Protein AF-A0A0C9RYX9-F1 (afdb_monomer)

InterPro domains:
  IPR008480 Protein of unknown function DUF761, plant [PF05553] (188-214)
  IPR025520 Domain of unknown function DUF4408 [PF14364] (80-98)

Organism: NCBI:txid56998

Structure (mmCIF, N/CA/C/O backbone):
data_AF-A0A0C9RYX9-F1
#
_entry.id   AF-A0A0C9RYX9-F1
#
loop_
_atom_site.group_PDB
_atom_site.id
_atom_site.type_symbol
_atom_site.label_atom_id
_atom_site.label_alt_id
_atom_site.label_comp_id
_atom_site.label_asym_id
_atom_site.label_entity_id
_atom_site.label_seq_id
_atom_site.pdbx_PDB_ins_code
_atom_site.Cartn_x
_atom_site.Cartn_y
_atom_site.Cartn_z
_atom_site.occupancy
_atom_site.B_iso_or_equiv
_atom_site.auth_seq_id
_atom_site.auth_comp_id
_atom_site.auth_asym_id
_atom_site.auth_atom_id
_atom_site.pdbx_PDB_model_num
ATOM 1 N N . MET A 1 1 ? -15.801 34.525 54.281 1.00 62.09 1 MET A N 1
ATOM 2 C CA . MET A 1 1 ? -14.861 34.929 53.213 1.00 62.09 1 MET A CA 1
ATOM 3 C C . MET A 1 1 ? -13.695 33.954 53.071 1.00 62.09 1 MET A C 1
ATOM 5 O O . MET A 1 1 ? -13.569 33.407 51.993 1.00 62.09 1 MET A O 1
ATOM 9 N N . ALA A 1 2 ? -12.963 33.603 54.138 1.00 70.44 2 ALA A N 1
ATOM 10 C CA . ALA A 1 2 ? -11.789 32.710 54.065 1.00 70.44 2 ALA A CA 1
ATOM 11 C C . ALA A 1 2 ? -12.003 31.325 53.403 1.00 70.44 2 ALA A C 1
ATOM 13 O O . ALA A 1 2 ? -11.091 30.783 52.794 1.00 70.44 2 ALA A O 1
ATOM 14 N N . LYS A 1 3 ? -13.213 30.753 53.477 1.00 70.75 3 LYS A N 1
ATOM 15 C CA . LYS A 1 3 ? -13.509 29.425 52.907 1.00 70.75 3 LYS A CA 1
ATOM 16 C C . LYS A 1 3 ? -13.586 29.411 51.373 1.00 70.75 3 LYS A C 1
ATOM 18 O O . LYS A 1 3 ? -13.425 28.359 50.770 1.00 70.75 3 LYS A O 1
ATOM 23 N N . GLN A 1 4 ? -13.847 30.561 50.745 1.00 69.44 4 GLN A N 1
ATOM 24 C CA . GLN A 1 4 ? -13.956 30.658 49.286 1.00 69.44 4 GLN A CA 1
ATOM 25 C C . GLN A 1 4 ? -12.572 30.720 48.623 1.00 69.44 4 GLN A C 1
ATOM 27 O O . GLN A 1 4 ? -12.387 30.187 47.531 1.00 69.44 4 GLN A O 1
ATOM 32 N N . ASP A 1 5 ? -11.590 31.310 49.308 1.00 75.44 5 ASP A N 1
ATOM 33 C CA . ASP A 1 5 ? -10.220 31.448 48.804 1.00 75.44 5 ASP A CA 1
ATOM 34 C C . ASP A 1 5 ? -9.486 30.098 48.763 1.00 75.44 5 ASP A C 1
ATOM 36 O O . ASP A 1 5 ? -8.724 29.826 47.835 1.00 75.44 5 ASP A O 1
ATOM 40 N N . GLU A 1 6 ? -9.787 29.205 49.709 1.00 77.62 6 GLU A N 1
ATOM 41 C CA . GLU A 1 6 ? -9.206 27.859 49.773 1.00 77.62 6 GLU A CA 1
ATOM 42 C C . GLU A 1 6 ? -9.709 26.953 48.632 1.00 77.62 6 GLU A C 1
ATOM 44 O O . GLU A 1 6 ? -8.932 26.235 47.999 1.00 77.62 6 GLU A O 1
ATOM 49 N N . ILE A 1 7 ? -11.001 27.052 48.293 1.00 77.19 7 ILE A N 1
ATOM 50 C CA . ILE A 1 7 ? -11.615 26.294 47.189 1.00 77.19 7 ILE A CA 1
ATOM 51 C C . ILE A 1 7 ? -11.061 26.768 45.837 1.00 77.19 7 ILE A C 1
ATOM 53 O O . ILE A 1 7 ? -10.731 25.953 44.970 1.00 77.19 7 ILE A O 1
ATOM 57 N N . ASN A 1 8 ? -10.893 28.082 45.671 1.00 79.25 8 ASN A N 1
ATOM 58 C CA . ASN A 1 8 ? -10.325 28.653 44.453 1.00 79.25 8 ASN A CA 1
ATOM 59 C C . ASN A 1 8 ? -8.851 28.244 44.279 1.00 79.25 8 ASN A C 1
ATOM 61 O O . ASN A 1 8 ? -8.444 27.887 43.173 1.00 79.25 8 ASN A O 1
ATOM 65 N N . GLY A 1 9 ? -8.059 28.207 45.355 1.00 83.31 9 GLY A N 1
ATOM 66 C CA . GLY A 1 9 ? -6.669 27.738 45.312 1.00 83.31 9 GLY A CA 1
ATOM 67 C C . GLY A 1 9 ? -6.530 26.287 44.836 1.00 83.31 9 GLY A C 1
ATOM 68 O O . GLY A 1 9 ? -5.726 26.002 43.946 1.00 83.31 9 GLY A O 1
ATOM 69 N N . ALA A 1 10 ? -7.364 25.384 45.361 1.00 85.75 10 ALA A N 1
ATOM 70 C CA . ALA A 1 10 ? -7.343 23.968 44.989 1.00 85.75 10 ALA A CA 1
ATOM 71 C C . ALA A 1 10 ? -7.734 23.728 43.517 1.00 85.75 10 ALA A C 1
ATOM 73 O O . ALA A 1 10 ? -7.137 22.885 42.845 1.00 85.75 10 ALA A O 1
ATOM 74 N N . SER A 1 11 ? -8.699 24.495 42.991 1.00 85.00 11 SER A N 1
ATOM 75 C CA . SER A 1 11 ? -9.123 24.382 41.587 1.00 85.00 11 SER A CA 1
ATOM 76 C C . SER A 1 11 ? -8.011 24.763 40.600 1.00 85.00 11 SER A C 1
ATOM 78 O O . SER A 1 11 ? -7.738 24.018 39.659 1.00 85.00 11 SER A O 1
ATOM 80 N N . ASN A 1 12 ? -7.287 25.853 40.874 1.00 88.56 12 ASN A N 1
ATOM 81 C CA . ASN A 1 12 ? -6.189 26.324 40.029 1.00 88.56 12 ASN A CA 1
ATOM 82 C C . ASN A 1 12 ? -4.998 25.352 40.024 1.00 88.56 12 ASN A C 1
ATOM 84 O O . ASN A 1 12 ? -4.355 25.161 38.992 1.00 88.56 12 ASN A O 1
ATOM 88 N N . PHE A 1 13 ? -4.717 24.707 41.162 1.00 90.75 13 PHE A N 1
ATOM 89 C CA . PHE A 1 13 ? -3.668 23.690 41.255 1.00 90.75 13 PHE A CA 1
ATOM 90 C C . PHE A 1 13 ? -3.993 22.461 40.393 1.00 90.75 13 PHE A C 1
ATOM 92 O O . PHE A 1 13 ? -3.154 22.008 39.612 1.00 90.75 13 PHE A O 1
ATOM 99 N N . LEU A 1 14 ? -5.238 21.977 40.456 1.00 90.56 14 LEU A N 1
ATOM 100 C CA . LEU A 1 14 ? -5.689 20.839 39.654 1.00 90.56 14 LEU A CA 1
ATOM 101 C C . LEU A 1 14 ? -5.681 21.151 38.147 1.00 90.56 14 LEU A C 1
ATOM 103 O O . LEU A 1 14 ? -5.367 20.285 37.327 1.00 90.56 14 LEU A O 1
ATOM 107 N N . GLU A 1 15 ? -6.017 22.383 37.760 1.00 91.81 15 GLU A N 1
ATOM 108 C CA . GLU A 1 15 ? -5.931 22.819 36.364 1.00 91.81 15 GLU A CA 1
ATOM 109 C C . GLU A 1 15 ? -4.484 22.911 35.869 1.00 91.81 15 GLU A C 1
ATOM 111 O O . GLU A 1 15 ? -4.192 22.455 34.758 1.00 91.81 15 GLU A O 1
ATOM 116 N N . ALA A 1 16 ? -3.565 23.424 36.691 1.00 92.19 16 ALA A N 1
ATOM 117 C CA . ALA A 1 16 ? -2.144 23.477 36.357 1.00 92.19 16 ALA A CA 1
ATOM 118 C C . ALA A 1 16 ? -1.556 22.068 36.150 1.00 92.19 16 ALA A C 1
ATOM 120 O O . ALA A 1 16 ? -0.883 21.820 35.143 1.00 92.19 16 ALA A O 1
ATOM 121 N N . GLU A 1 17 ? -1.889 21.120 37.031 1.00 93.81 17 GLU A N 1
ATOM 122 C CA . GLU A 1 17 ? -1.445 19.725 36.928 1.00 93.81 17 GLU A CA 1
ATOM 123 C C . GLU A 1 17 ? -1.996 19.039 35.661 1.00 93.81 17 GLU A C 1
ATOM 125 O O . GLU A 1 17 ? -1.260 18.380 34.915 1.00 93.81 17 GLU A O 1
ATOM 130 N N . LYS A 1 18 ? -3.278 19.264 35.330 1.00 93.38 18 LYS A N 1
ATOM 131 C CA . LYS A 1 18 ? -3.891 18.754 34.088 1.00 93.38 18 LYS A CA 1
ATOM 132 C C . LYS A 1 18 ? -3.213 19.308 32.837 1.00 93.38 18 LYS A C 1
ATOM 134 O O . LYS A 1 18 ? -2.986 18.558 31.882 1.00 93.38 18 LYS A O 1
ATOM 139 N N . GLN A 1 19 ? -2.873 20.599 32.818 1.00 92.75 19 GLN A N 1
ATOM 140 C CA . GLN A 1 19 ? -2.180 21.204 31.679 1.00 92.75 19 GLN A CA 1
ATOM 141 C C . GLN A 1 19 ? -0.775 20.624 31.484 1.00 92.75 19 GLN A C 1
ATOM 143 O O . GLN A 1 19 ? -0.348 20.415 30.341 1.00 92.75 19 GLN A O 1
ATOM 148 N N . GLU A 1 20 ? -0.061 20.321 32.568 1.00 94.56 20 GLU A N 1
ATOM 149 C CA . GLU A 1 20 ? 1.248 19.675 32.493 1.00 94.56 20 GLU A CA 1
ATOM 150 C C . GLU A 1 20 ? 1.142 18.242 31.946 1.00 94.56 20 GLU A C 1
ATOM 152 O O . GLU A 1 20 ? 1.831 17.885 30.978 1.00 94.56 20 GLU A O 1
ATOM 157 N N . ALA A 1 21 ? 0.210 17.446 32.479 1.00 92.81 21 ALA A N 1
ATOM 158 C CA . ALA A 1 21 ? -0.044 16.085 32.012 1.00 92.81 21 ALA A CA 1
ATOM 159 C C . ALA A 1 21 ? -0.442 16.056 30.525 1.00 92.81 21 ALA A C 1
ATOM 161 O O . ALA A 1 21 ? 0.077 15.248 29.742 1.00 92.81 21 ALA A O 1
ATOM 162 N N . MET A 1 22 ? -1.298 16.989 30.096 1.00 94.06 22 MET A N 1
ATOM 163 C CA . MET A 1 22 ? -1.742 17.088 28.706 1.00 94.06 22 MET A CA 1
ATOM 164 C C . MET A 1 22 ? -0.598 17.471 27.756 1.00 94.06 22 MET A C 1
ATOM 166 O O . MET A 1 22 ? -0.467 16.887 26.672 1.00 94.06 22 MET A O 1
ATOM 170 N N . LYS A 1 23 ? 0.293 18.388 28.161 1.00 92.69 23 LYS A N 1
ATOM 171 C CA . LYS A 1 23 ? 1.497 18.730 27.381 1.00 92.69 23 LYS A CA 1
ATOM 172 C C . LYS A 1 23 ? 2.445 17.532 27.249 1.00 92.69 23 LYS A C 1
ATOM 174 O O . LYS A 1 23 ? 2.966 17.290 26.154 1.00 92.69 23 LYS A O 1
ATOM 179 N N . LYS A 1 24 ? 2.636 16.745 28.316 1.00 89.44 24 LYS A N 1
ATOM 180 C CA . LYS A 1 24 ? 3.473 15.530 28.305 1.00 89.44 24 LYS A CA 1
ATOM 181 C C . LYS A 1 24 ? 2.904 14.451 27.376 1.00 89.44 24 LYS A C 1
ATOM 183 O O . LYS A 1 24 ? 3.644 13.880 26.568 1.00 89.44 24 LYS A O 1
ATOM 188 N N . TYR A 1 25 ? 1.587 14.236 27.408 1.00 89.44 25 TYR A N 1
ATOM 189 C CA . TYR A 1 25 ? 0.897 13.293 26.524 1.00 89.44 25 TYR A CA 1
ATOM 190 C C . TYR A 1 25 ? 1.045 13.664 25.038 1.00 89.44 25 TYR A C 1
ATOM 192 O O . TYR A 1 25 ? 1.398 12.819 24.208 1.00 89.44 25 TYR A O 1
ATOM 200 N N . MET A 1 26 ? 0.859 14.942 24.691 1.00 85.38 26 MET A N 1
ATOM 201 C CA . MET A 1 26 ? 0.965 15.404 23.301 1.00 85.38 26 MET A CA 1
ATOM 202 C C . MET A 1 26 ? 2.382 15.252 22.727 1.00 85.38 26 MET A C 1
ATOM 204 O O . MET A 1 26 ? 2.528 14.879 21.559 1.00 85.38 26 MET A O 1
ATOM 208 N N . ARG A 1 27 ? 3.433 15.470 23.534 1.00 83.88 27 ARG A N 1
ATOM 209 C CA . ARG A 1 27 ? 4.824 15.212 23.112 1.00 83.88 27 ARG A CA 1
ATOM 210 C C . ARG A 1 27 ? 5.063 13.730 22.829 1.00 83.88 27 ARG A C 1
ATOM 212 O O . ARG A 1 27 ? 5.637 13.401 21.793 1.00 83.88 27 ARG A O 1
ATOM 219 N N . SER A 1 28 ? 4.558 12.841 23.686 1.00 85.75 28 SER A N 1
ATOM 220 C CA . SER A 1 28 ? 4.692 11.390 23.493 1.00 85.75 28 SER A CA 1
ATOM 221 C C . SER A 1 28 ? 3.983 10.908 22.220 1.00 85.75 28 SER A C 1
ATOM 223 O O . SER A 1 28 ? 4.540 10.123 21.452 1.00 85.75 28 SER A O 1
ATOM 225 N N . ARG A 1 29 ? 2.787 11.434 21.922 1.00 84.00 29 ARG A N 1
ATOM 226 C CA . ARG A 1 29 ? 2.042 11.076 20.703 1.00 84.00 29 ARG A CA 1
ATOM 227 C C . ARG A 1 29 ? 2.767 11.496 19.422 1.00 84.00 29 ARG A C 1
ATOM 229 O O . ARG A 1 29 ? 2.739 10.753 18.443 1.00 84.00 29 ARG A O 1
ATOM 236 N N . ARG A 1 30 ? 3.422 12.662 19.418 1.00 84.25 30 ARG A N 1
ATOM 237 C CA . ARG A 1 30 ? 4.239 13.111 18.278 1.00 84.25 30 ARG A CA 1
ATOM 238 C C . ARG A 1 30 ? 5.507 12.267 18.145 1.00 84.25 30 ARG A C 1
ATOM 240 O O . ARG A 1 30 ? 5.775 11.779 17.054 1.00 84.25 30 ARG A O 1
ATOM 247 N N . ALA A 1 31 ? 6.214 12.005 19.246 1.00 88.44 31 ALA A N 1
ATOM 248 C CA . ALA A 1 31 ? 7.434 11.194 19.248 1.00 88.44 31 ALA A CA 1
ATOM 249 C C . ALA A 1 31 ? 7.213 9.784 18.673 1.00 88.44 31 ALA A C 1
ATOM 251 O O . ALA A 1 31 ? 7.994 9.339 17.839 1.00 88.44 31 ALA A O 1
ATOM 252 N N . LYS A 1 32 ? 6.107 9.115 19.026 1.00 90.12 32 LYS A N 1
ATOM 253 C CA . LYS A 1 32 ? 5.767 7.790 18.475 1.00 90.12 32 LYS A CA 1
ATOM 254 C C . LYS A 1 32 ? 5.624 7.796 16.950 1.00 90.12 32 LYS A C 1
ATOM 256 O O . LYS A 1 32 ? 6.079 6.861 16.301 1.00 90.12 32 LYS A O 1
ATOM 261 N N . LYS A 1 33 ? 5.038 8.851 16.371 1.00 87.81 33 LYS A N 1
ATOM 262 C CA . LYS A 1 33 ? 4.928 8.991 14.909 1.00 87.81 33 LYS A CA 1
ATOM 263 C C . LYS A 1 33 ? 6.298 9.160 14.251 1.00 87.81 33 LYS A C 1
ATOM 265 O O . LYS A 1 33 ? 6.544 8.533 13.230 1.00 87.81 33 LYS A O 1
ATOM 270 N N . TYR A 1 34 ? 7.190 9.953 14.848 1.00 90.06 34 TYR A N 1
ATOM 271 C CA . TYR A 1 34 ? 8.556 10.120 14.338 1.00 90.06 34 TYR A CA 1
ATOM 272 C C . TYR A 1 34 ? 9.380 8.837 14.449 1.00 90.06 34 TYR A C 1
ATOM 274 O O . TYR A 1 34 ? 10.090 8.505 13.510 1.00 90.06 34 TYR A O 1
ATOM 282 N N . ILE A 1 35 ? 9.250 8.089 15.549 1.00 92.50 35 ILE A N 1
ATOM 283 C CA . ILE A 1 35 ? 9.922 6.793 15.717 1.00 92.50 35 ILE A CA 1
ATOM 284 C C . ILE A 1 35 ? 9.426 5.796 14.667 1.00 92.50 35 ILE A C 1
ATOM 286 O O . ILE A 1 35 ? 10.240 5.142 14.024 1.00 92.50 35 ILE A O 1
ATOM 290 N N . ALA A 1 36 ? 8.110 5.712 14.449 1.00 91.00 36 ALA A N 1
ATOM 291 C CA . ALA A 1 36 ? 7.543 4.848 13.417 1.00 91.00 36 ALA A CA 1
ATOM 292 C C . ALA A 1 36 ? 8.035 5.245 12.016 1.00 91.00 36 ALA A C 1
ATOM 294 O O . ALA A 1 36 ? 8.476 4.385 11.264 1.00 91.00 36 ALA A O 1
ATOM 295 N N . PHE A 1 37 ? 8.033 6.543 11.695 1.00 93.06 37 PHE A N 1
ATOM 296 C CA . PHE A 1 37 ? 8.544 7.051 10.421 1.00 93.06 37 PHE A CA 1
ATOM 297 C C . PHE A 1 37 ? 10.037 6.755 10.229 1.00 93.06 37 PHE A C 1
ATOM 299 O O . PHE A 1 37 ? 10.457 6.338 9.151 1.00 93.06 37 PHE A O 1
ATOM 306 N N . LEU A 1 38 ? 10.843 6.934 11.278 1.00 93.75 38 LEU A N 1
ATOM 307 C CA . LEU A 1 38 ? 12.269 6.639 11.239 1.00 93.75 38 LEU A CA 1
ATOM 308 C C . LEU A 1 38 ? 12.509 5.141 11.025 1.00 93.75 38 LEU A C 1
ATOM 310 O O . LEU A 1 38 ? 13.310 4.782 10.170 1.00 93.75 38 LEU A O 1
ATOM 314 N N . ALA A 1 39 ? 11.763 4.278 11.720 1.00 94.25 39 ALA A N 1
ATOM 315 C CA . ALA A 1 39 ? 11.844 2.830 11.551 1.00 94.25 39 ALA A CA 1
ATOM 316 C C . ALA A 1 39 ? 11.454 2.385 10.129 1.00 94.25 39 ALA A C 1
ATOM 318 O O . ALA A 1 39 ? 12.128 1.542 9.533 1.00 94.25 39 ALA A O 1
ATOM 319 N N . THR A 1 40 ? 10.404 2.975 9.545 1.00 91.19 40 THR A N 1
ATOM 320 C CA . THR A 1 40 ? 10.032 2.680 8.154 1.00 91.19 40 THR A CA 1
ATOM 321 C C . THR A 1 40 ? 11.080 3.196 7.173 1.00 91.19 40 THR A C 1
ATOM 323 O O . THR A 1 40 ? 11.419 2.495 6.224 1.00 91.19 40 THR A O 1
ATOM 326 N N . ALA A 1 41 ? 11.648 4.382 7.411 1.00 93.00 41 ALA A N 1
ATOM 327 C CA . ALA A 1 41 ? 12.694 4.947 6.562 1.00 93.00 41 ALA A CA 1
ATOM 328 C C . ALA A 1 41 ? 13.974 4.097 6.589 1.00 93.00 41 ALA A C 1
ATOM 330 O O . ALA A 1 41 ? 14.560 3.842 5.537 1.00 93.00 41 ALA A O 1
ATOM 331 N N . THR A 1 42 ? 14.385 3.600 7.761 1.00 93.19 42 THR A N 1
ATOM 332 C CA . THR A 1 42 ? 15.539 2.697 7.872 1.00 93.19 42 THR A CA 1
ATOM 333 C C . THR A 1 42 ? 15.285 1.370 7.170 1.00 93.19 42 THR A C 1
ATOM 335 O O . THR A 1 42 ? 16.164 0.900 6.459 1.00 93.19 42 THR A O 1
ATOM 338 N N . ALA A 1 43 ? 14.081 0.799 7.293 1.00 93.75 43 ALA A N 1
ATOM 339 C CA . ALA A 1 43 ? 13.731 -0.446 6.609 1.00 93.75 43 ALA A CA 1
ATOM 340 C C . ALA A 1 43 ? 13.781 -0.288 5.081 1.00 93.75 43 ALA A C 1
ATOM 342 O O . ALA A 1 43 ? 14.388 -1.105 4.391 1.00 93.75 43 ALA A O 1
ATOM 343 N N . VAL A 1 44 ? 13.207 0.799 4.556 1.00 90.50 44 VAL A N 1
ATOM 344 C CA . VAL A 1 44 ? 13.248 1.112 3.120 1.00 90.50 44 VAL A CA 1
ATOM 345 C C . VAL A 1 44 ? 14.685 1.348 2.651 1.00 90.50 44 VAL A C 1
ATOM 347 O O . VAL A 1 44 ? 15.084 0.807 1.625 1.00 90.50 44 VAL A O 1
ATOM 350 N N . SER A 1 45 ? 15.489 2.088 3.418 1.00 90.94 45 SER A N 1
ATOM 351 C CA . SER A 1 45 ? 16.904 2.317 3.104 1.00 90.94 45 SER A CA 1
ATOM 352 C C . SER A 1 45 ? 17.706 1.011 3.068 1.00 90.94 45 SER A C 1
ATOM 354 O O . SER A 1 45 ? 18.438 0.769 2.111 1.00 90.94 45 SER A O 1
ATOM 356 N N . SER A 1 46 ? 17.516 0.114 4.042 1.00 89.31 46 SER A N 1
ATOM 357 C CA . SER A 1 46 ? 18.159 -1.206 4.046 1.00 89.31 46 SER A CA 1
ATOM 358 C C . SER A 1 46 ? 17.778 -2.041 2.824 1.00 89.31 46 SER A C 1
ATOM 360 O O . SER A 1 46 ? 18.649 -2.675 2.237 1.00 89.31 46 SER A O 1
ATOM 362 N N . ILE A 1 47 ? 16.511 -2.000 2.402 1.00 86.31 47 ILE A N 1
ATOM 363 C CA . ILE A 1 47 ? 16.056 -2.681 1.183 1.00 86.31 47 ILE A CA 1
ATOM 364 C C . ILE A 1 47 ? 16.750 -2.089 -0.046 1.00 86.31 47 ILE A C 1
ATOM 366 O O . ILE A 1 47 ? 17.289 -2.841 -0.853 1.00 86.31 47 ILE A O 1
ATOM 370 N N . ILE A 1 48 ? 16.804 -0.759 -0.165 1.00 86.88 48 ILE A N 1
ATOM 371 C CA . ILE A 1 48 ? 17.464 -0.069 -1.285 1.00 86.88 48 ILE A CA 1
ATOM 372 C C . ILE A 1 48 ? 18.956 -0.416 -1.344 1.00 86.88 48 ILE A C 1
ATOM 374 O O . ILE A 1 48 ? 19.476 -0.666 -2.426 1.00 86.88 48 ILE A O 1
ATOM 378 N N . LEU A 1 49 ? 19.635 -0.487 -0.198 1.00 86.50 49 LEU A N 1
ATOM 379 C CA . LEU A 1 49 ? 21.053 -0.855 -0.115 1.00 86.50 49 LEU A CA 1
ATOM 380 C C . LEU A 1 49 ? 21.315 -2.339 -0.415 1.00 86.50 49 LEU A C 1
ATOM 382 O O . LEU A 1 49 ? 22.423 -2.690 -0.810 1.00 86.50 49 LEU A O 1
ATOM 386 N N . TRP A 1 50 ? 20.315 -3.209 -0.261 1.00 84.31 50 TRP A N 1
ATOM 387 C CA . TRP A 1 50 ? 20.406 -4.623 -0.634 1.00 84.31 50 TRP A CA 1
ATOM 388 C C . TRP A 1 50 ? 20.139 -4.876 -2.120 1.00 84.31 50 TRP A C 1
ATOM 390 O O . TRP A 1 50 ? 20.560 -5.910 -2.636 1.00 84.31 50 TRP A O 1
ATOM 400 N N . LEU A 1 51 ? 19.490 -3.948 -2.834 1.00 78.31 51 LEU A N 1
ATOM 401 C CA . LEU A 1 51 ? 19.223 -4.101 -4.269 1.00 78.31 51 LEU A CA 1
ATOM 402 C C . LEU A 1 51 ? 20.506 -4.275 -5.110 1.00 78.31 51 LEU A C 1
ATOM 404 O O . LEU A 1 51 ? 20.528 -5.199 -5.919 1.00 78.31 51 LEU A O 1
ATOM 408 N N . PRO A 1 52 ? 21.589 -3.490 -4.932 1.00 77.25 52 PRO A N 1
ATOM 409 C CA . PRO A 1 52 ? 22.841 -3.684 -5.668 1.00 77.25 52 PRO A CA 1
ATOM 410 C C . PRO A 1 52 ? 23.497 -5.034 -5.373 1.00 77.25 52 PRO A C 1
ATOM 412 O O . PRO A 1 52 ? 23.928 -5.719 -6.295 1.00 77.25 52 PRO A O 1
ATOM 415 N N . VAL A 1 53 ? 23.502 -5.453 -4.103 1.00 81.88 53 VAL A N 1
ATOM 416 C CA . VAL A 1 53 ? 24.049 -6.751 -3.679 1.00 81.88 53 VAL A CA 1
ATOM 417 C C . VAL A 1 53 ? 23.258 -7.890 -4.319 1.00 81.88 53 VAL A C 1
ATOM 419 O O . VAL A 1 53 ? 23.837 -8.828 -4.859 1.00 81.88 53 VAL A O 1
ATOM 422 N N . LEU A 1 54 ? 21.928 -7.784 -4.345 1.00 73.88 54 LEU A N 1
ATOM 423 C CA . LEU A 1 54 ? 21.073 -8.751 -5.023 1.00 73.88 54 LEU A CA 1
ATOM 424 C C . LEU A 1 54 ? 21.354 -8.774 -6.530 1.00 73.88 54 LEU A C 1
ATOM 426 O O . LEU A 1 54 ? 21.480 -9.857 -7.098 1.00 73.88 54 LEU A O 1
ATOM 430 N N . VAL A 1 55 ? 21.533 -7.610 -7.162 1.00 71.62 55 VAL A N 1
ATOM 431 C CA . VAL A 1 55 ? 21.923 -7.494 -8.577 1.00 71.62 55 VAL A CA 1
ATOM 432 C C . VAL A 1 55 ? 23.276 -8.169 -8.827 1.00 71.62 55 VAL A C 1
ATOM 434 O O . VAL A 1 55 ? 23.422 -8.868 -9.827 1.00 71.62 55 VAL A O 1
ATOM 437 N N . GLU A 1 56 ? 24.236 -8.071 -7.908 1.00 78.19 56 GLU A N 1
ATOM 438 C CA . GLU A 1 56 ? 25.519 -8.779 -7.987 1.00 78.19 56 GLU A CA 1
ATOM 439 C C . GLU A 1 56 ? 25.401 -10.304 -7.818 1.00 78.19 56 GLU A C 1
ATOM 441 O O . GLU A 1 56 ? 26.229 -11.045 -8.343 1.00 78.19 56 GLU A O 1
ATOM 446 N N . THR A 1 57 ? 24.352 -10.828 -7.187 1.00 78.25 57 THR A N 1
ATOM 447 C CA . THR A 1 57 ? 24.150 -12.291 -7.125 1.00 78.25 57 THR A CA 1
ATOM 448 C C . THR A 1 57 ? 23.548 -12.886 -8.401 1.00 78.25 57 THR A C 1
ATOM 450 O O . THR A 1 57 ? 23.711 -14.078 -8.669 1.00 78.25 57 THR A O 1
ATOM 453 N N . VAL A 1 58 ? 22.874 -12.079 -9.229 1.00 80.00 58 VAL A N 1
ATOM 454 C CA . VAL A 1 58 ? 22.209 -12.573 -10.446 1.00 80.00 58 VAL A CA 1
ATOM 455 C C . VAL A 1 58 ? 23.210 -12.722 -11.592 1.00 80.00 58 VAL A C 1
ATOM 457 O O . VAL A 1 58 ? 24.144 -11.935 -11.733 1.00 80.00 58 VAL A O 1
ATOM 460 N N . LYS A 1 59 ? 23.015 -13.728 -12.451 1.00 80.50 59 LYS A N 1
ATOM 461 C CA . LYS A 1 59 ? 23.867 -13.960 -13.629 1.00 80.50 59 LYS A CA 1
ATOM 462 C C . LYS A 1 59 ? 23.872 -12.726 -14.558 1.00 80.50 59 LYS A C 1
ATOM 464 O O . LYS A 1 59 ? 22.822 -12.100 -14.710 1.00 80.50 59 LYS A O 1
ATOM 469 N N . PRO A 1 60 ? 24.988 -12.417 -15.251 1.00 74.75 60 PRO A N 1
ATOM 470 C CA . PRO A 1 60 ? 25.131 -11.224 -16.096 1.00 74.75 60 PRO A CA 1
ATOM 471 C C . PRO A 1 60 ? 23.963 -10.926 -17.061 1.00 74.75 60 PRO A C 1
ATOM 473 O O . PRO A 1 60 ? 23.537 -9.772 -17.101 1.00 74.75 60 PRO A O 1
ATOM 476 N N . PRO A 1 61 ? 23.374 -11.907 -17.784 1.00 73.25 61 PRO A N 1
ATOM 477 C CA . PRO A 1 61 ? 22.261 -11.614 -18.694 1.00 73.25 61 PRO A CA 1
ATOM 478 C C . PRO A 1 61 ? 20.969 -11.209 -17.966 1.00 73.25 61 PRO A C 1
ATOM 480 O O . PRO A 1 61 ? 20.164 -10.460 -18.510 1.00 73.25 61 PRO A O 1
ATOM 483 N N . LEU A 1 62 ? 20.777 -11.650 -16.719 1.00 71.62 62 LEU A N 1
ATOM 484 C CA . LEU A 1 62 ? 19.608 -11.296 -15.911 1.00 71.62 62 LEU A CA 1
ATOM 485 C C . LEU A 1 62 ? 19.757 -9.916 -15.257 1.00 71.62 62 LEU A C 1
ATOM 487 O O . LEU A 1 62 ? 18.755 -9.252 -15.015 1.00 71.62 62 LEU A O 1
ATOM 491 N N . ARG A 1 63 ? 20.991 -9.446 -15.023 1.00 72.31 63 ARG A N 1
ATOM 492 C CA . ARG A 1 63 ? 21.251 -8.111 -14.455 1.00 72.31 63 ARG A CA 1
ATOM 493 C C . ARG A 1 63 ? 20.794 -6.990 -15.382 1.00 72.31 63 ARG A C 1
ATOM 495 O O . ARG A 1 63 ? 20.106 -6.078 -14.931 1.00 72.31 63 ARG A O 1
ATOM 502 N N . LEU A 1 64 ? 21.144 -7.072 -16.670 1.00 73.19 64 LEU A N 1
ATOM 503 C CA . LEU A 1 64 ? 20.685 -6.097 -17.665 1.00 73.19 64 LEU A CA 1
ATOM 504 C C . LEU A 1 64 ? 19.170 -6.167 -17.847 1.00 73.19 64 LEU A C 1
ATOM 506 O O . LEU A 1 64 ? 18.527 -5.126 -17.943 1.00 73.19 64 LEU A O 1
ATOM 510 N N . LEU A 1 65 ? 18.598 -7.376 -17.833 1.00 75.38 65 LEU A N 1
ATOM 511 C CA . LEU A 1 65 ? 17.154 -7.553 -17.908 1.00 75.38 65 LEU A CA 1
ATOM 512 C C . LEU A 1 65 ? 16.467 -6.859 -16.726 1.00 75.38 65 LEU A C 1
ATOM 514 O O . LEU A 1 65 ? 15.607 -6.024 -16.948 1.00 75.38 65 LEU A O 1
ATOM 518 N N . CYS A 1 66 ? 16.879 -7.106 -15.482 1.00 71.50 66 CYS A N 1
ATOM 519 C CA . CYS A 1 66 ? 16.275 -6.455 -14.319 1.00 71.50 66 CYS A CA 1
ATOM 520 C C . CYS A 1 66 ? 16.456 -4.929 -14.335 1.00 71.50 66 CYS A C 1
ATOM 522 O O . CYS A 1 66 ? 15.482 -4.207 -14.151 1.00 71.50 66 CYS A O 1
ATOM 524 N N . LEU A 1 67 ? 17.659 -4.414 -14.599 1.00 75.12 67 LEU A N 1
ATOM 525 C CA . LEU A 1 67 ? 17.901 -2.966 -14.568 1.00 75.12 67 LEU A CA 1
ATOM 526 C C . LEU A 1 67 ? 17.203 -2.200 -15.696 1.00 75.12 67 LEU A C 1
ATOM 528 O O . LEU A 1 67 ? 16.861 -1.040 -15.500 1.00 75.12 67 LEU A O 1
ATOM 532 N N . VAL A 1 68 ? 16.975 -2.819 -16.856 1.00 78.75 68 VAL A N 1
ATOM 533 C CA . VAL A 1 68 ? 16.282 -2.176 -17.985 1.00 78.75 68 VAL A CA 1
ATOM 534 C C . VAL A 1 68 ? 14.772 -2.392 -17.909 1.00 78.75 68 VAL A C 1
ATOM 536 O O . VAL A 1 68 ? 13.999 -1.478 -18.190 1.00 78.75 68 VAL A O 1
ATOM 539 N N . VAL A 1 69 ? 14.332 -3.579 -17.494 1.00 77.31 69 VAL A N 1
ATOM 540 C CA . VAL A 1 69 ? 12.913 -3.945 -17.472 1.00 77.31 69 VAL A CA 1
ATOM 541 C C . VAL A 1 69 ? 12.214 -3.385 -16.238 1.00 77.31 69 VAL A C 1
ATOM 543 O O . VAL A 1 69 ? 11.090 -2.926 -16.369 1.00 77.31 69 VAL A O 1
ATOM 546 N N . ILE A 1 70 ? 12.844 -3.333 -15.059 1.00 76.81 70 ILE A N 1
ATOM 547 C CA . ILE A 1 70 ? 12.182 -2.824 -13.841 1.00 76.81 70 ILE A CA 1
ATOM 548 C C . ILE A 1 70 ? 11.754 -1.350 -13.981 1.00 76.81 70 ILE A C 1
ATOM 550 O O . ILE A 1 70 ? 10.595 -1.062 -13.682 1.00 76.81 70 ILE A O 1
ATOM 554 N N . PRO A 1 71 ? 12.588 -0.413 -14.476 1.00 79.00 71 PRO A N 1
ATOM 555 C CA . PRO A 1 71 ? 12.159 0.970 -14.688 1.00 79.00 71 PRO A CA 1
ATOM 556 C C . PRO A 1 71 ? 11.064 1.086 -15.749 1.00 79.00 71 PRO A C 1
ATOM 558 O O . PRO A 1 71 ? 10.130 1.866 -15.587 1.00 79.00 71 PRO A O 1
ATOM 561 N N . GLN A 1 72 ? 11.136 0.290 -16.820 1.00 73.12 72 GLN A N 1
ATOM 562 C CA . GLN A 1 72 ? 10.110 0.306 -17.863 1.00 73.12 72 GLN A CA 1
ATOM 563 C C . GLN A 1 72 ? 8.784 -0.287 -17.382 1.00 73.12 72 GLN A C 1
ATOM 565 O O . GLN A 1 72 ? 7.728 0.266 -17.675 1.00 73.12 72 GLN A O 1
ATOM 570 N N . LEU A 1 73 ? 8.828 -1.357 -16.588 1.00 73.31 73 LEU A N 1
ATOM 571 C CA . LEU A 1 73 ? 7.659 -1.919 -15.924 1.00 73.31 73 LEU A CA 1
ATOM 572 C C . LEU A 1 73 ? 7.099 -0.959 -14.882 1.00 73.31 73 LEU A C 1
ATOM 574 O O . LEU A 1 73 ? 5.888 -0.888 -14.744 1.00 73.31 73 LEU A O 1
ATOM 578 N N . TRP A 1 74 ? 7.936 -0.192 -14.184 1.00 78.50 74 TRP A N 1
ATOM 579 C CA . TRP A 1 74 ? 7.471 0.843 -13.263 1.00 78.50 74 TRP A CA 1
ATOM 580 C C . TRP A 1 74 ? 6.708 1.947 -13.998 1.00 78.50 74 TRP A C 1
ATOM 582 O O . TRP A 1 74 ? 5.622 2.331 -13.576 1.00 78.50 74 TRP A O 1
ATOM 592 N N . VAL A 1 75 ? 7.230 2.422 -15.131 1.00 79.75 75 VAL A N 1
ATOM 593 C CA . VAL A 1 75 ? 6.556 3.429 -15.968 1.00 79.75 75 VAL A CA 1
ATOM 594 C C . VAL A 1 75 ? 5.269 2.869 -16.586 1.00 79.75 75 VAL A C 1
ATOM 596 O O . VAL A 1 75 ? 4.247 3.552 -16.601 1.00 79.75 75 VAL A O 1
ATOM 599 N N . LEU A 1 76 ? 5.283 1.611 -17.032 1.00 73.12 76 LEU A N 1
ATOM 600 C CA . LEU A 1 76 ? 4.107 0.931 -17.577 1.00 73.12 76 LEU A CA 1
ATOM 601 C C . LEU A 1 76 ? 3.033 0.693 -16.503 1.00 73.12 76 LEU A C 1
ATOM 603 O O . LEU A 1 76 ? 1.851 0.934 -16.742 1.00 73.12 76 LEU A O 1
ATOM 607 N N . CYS A 1 77 ? 3.448 0.283 -15.303 1.00 70.69 77 CYS A N 1
ATOM 608 C CA . CYS A 1 77 ? 2.577 0.052 -14.153 1.00 70.69 77 CYS A CA 1
ATOM 609 C C . CYS A 1 77 ? 2.142 1.359 -13.473 1.00 70.69 77 CYS A C 1
ATOM 611 O O . CYS A 1 77 ? 1.166 1.370 -12.742 1.00 70.69 77 CYS A O 1
ATOM 613 N N . GLY A 1 78 ? 2.806 2.484 -13.738 1.00 77.12 78 GLY A N 1
ATOM 614 C CA . GLY A 1 78 ? 2.361 3.811 -13.308 1.00 77.12 78 GLY A CA 1
ATOM 615 C C . GLY A 1 78 ? 1.209 4.374 -14.145 1.00 77.12 78 GLY A C 1
ATOM 616 O O . GLY A 1 78 ? 0.600 5.369 -13.753 1.00 77.12 78 GLY A O 1
ATOM 617 N N . ASN A 1 79 ? 0.886 3.764 -15.292 1.00 85.94 79 ASN A N 1
ATOM 618 C CA . ASN A 1 79 ? -0.219 4.221 -16.122 1.00 85.94 79 ASN A CA 1
ATOM 619 C C . ASN A 1 79 ? -1.564 3.812 -15.486 1.00 85.94 79 ASN A C 1
ATOM 621 O O . ASN A 1 79 ? -1.824 2.612 -15.329 1.00 85.94 79 ASN A O 1
ATOM 625 N N . PRO A 1 80 ? -2.462 4.767 -15.176 1.00 85.19 80 PRO A N 1
ATOM 626 C CA . PRO A 1 80 ? -3.733 4.468 -14.517 1.00 85.19 80 PRO A CA 1
ATOM 627 C C . PRO A 1 80 ? -4.606 3.496 -15.324 1.00 85.19 80 PRO A C 1
ATOM 629 O O . PRO A 1 80 ? -5.328 2.688 -14.741 1.00 85.19 80 PRO A O 1
ATOM 632 N N . ARG A 1 81 ? -4.505 3.507 -16.661 1.00 85.81 81 ARG A N 1
ATOM 633 C CA . ARG A 1 81 ? -5.253 2.585 -17.530 1.00 85.81 81 ARG A CA 1
ATOM 634 C C . ARG A 1 81 ? -4.749 1.147 -17.409 1.00 85.81 81 ARG A C 1
ATOM 636 O O . ARG A 1 81 ? -5.550 0.218 -17.395 1.00 85.81 81 ARG A O 1
ATOM 643 N N . PHE A 1 82 ? -3.436 0.960 -17.285 1.00 86.62 82 PHE A N 1
ATOM 644 C CA . PHE A 1 82 ? -2.841 -0.363 -17.106 1.00 86.62 82 PHE A CA 1
ATOM 645 C C . PHE A 1 82 ? -3.168 -0.934 -15.724 1.00 86.62 82 PHE A C 1
ATOM 647 O O . PHE A 1 82 ? -3.592 -2.083 -15.626 1.00 86.62 82 PHE A O 1
ATOM 654 N N . LEU A 1 83 ? 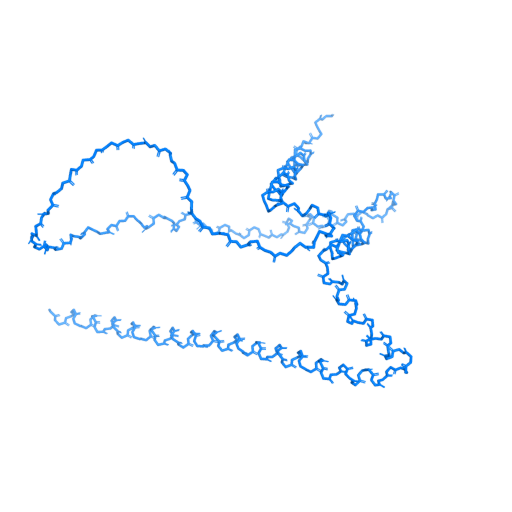-3.067 -0.118 -14.669 1.00 86.69 83 LEU A N 1
ATOM 655 C CA . LEU A 1 83 ? -3.453 -0.526 -13.315 1.00 86.69 83 LEU A CA 1
ATOM 656 C C . LEU A 1 83 ? -4.918 -0.927 -13.222 1.00 86.69 83 LEU A C 1
ATOM 658 O O . LEU A 1 83 ? -5.224 -1.910 -12.557 1.00 86.69 83 LEU A O 1
ATOM 662 N N . PHE A 1 84 ? -5.813 -0.213 -13.904 1.00 89.62 84 PHE A N 1
ATOM 663 C CA . PHE A 1 84 ? -7.224 -0.579 -13.953 1.00 89.62 84 PHE A CA 1
ATOM 664 C C . PHE A 1 84 ? -7.424 -1.975 -14.560 1.00 89.62 84 PHE A C 1
ATOM 666 O O . PHE A 1 84 ? -8.119 -2.810 -13.985 1.00 89.62 84 PHE A O 1
ATOM 673 N N . ILE A 1 85 ? -6.761 -2.265 -15.685 1.00 92.12 85 ILE A N 1
ATOM 674 C CA . ILE A 1 85 ? -6.840 -3.576 -16.345 1.00 92.12 85 ILE A CA 1
ATOM 675 C C . ILE A 1 85 ? -6.244 -4.671 -15.452 1.00 92.12 85 ILE A C 1
ATOM 677 O O . ILE A 1 85 ? -6.899 -5.681 -15.205 1.00 92.12 85 ILE A O 1
ATOM 681 N N . VAL A 1 86 ? -5.031 -4.471 -14.931 1.00 89.31 86 VAL A N 1
ATOM 682 C CA . VAL A 1 86 ? -4.351 -5.451 -14.071 1.00 89.31 86 VAL A CA 1
ATOM 683 C C . VAL A 1 86 ? -5.127 -5.686 -12.778 1.00 89.31 86 VAL A C 1
ATOM 685 O O . VAL A 1 86 ? -5.305 -6.831 -12.376 1.00 89.31 86 VAL A O 1
ATOM 688 N N . SER A 1 87 ? -5.648 -4.631 -12.152 1.00 90.56 87 SER A N 1
ATOM 689 C CA . SER A 1 87 ? -6.477 -4.732 -10.950 1.00 90.56 87 SER A CA 1
ATOM 690 C C . SER A 1 87 ? -7.740 -5.545 -11.216 1.00 90.56 87 SER A C 1
ATOM 692 O O . SER A 1 87 ? -8.032 -6.470 -10.460 1.00 90.56 87 SER A O 1
ATOM 694 N N . ASN A 1 88 ? -8.436 -5.285 -12.324 1.00 90.69 88 ASN A N 1
ATOM 695 C CA . ASN A 1 88 ? -9.612 -6.063 -12.703 1.00 90.69 88 ASN A CA 1
ATOM 696 C C . ASN A 1 88 ? -9.266 -7.537 -12.948 1.00 90.69 88 ASN A C 1
ATOM 698 O O . ASN A 1 88 ? -9.989 -8.415 -12.483 1.00 90.69 88 ASN A O 1
ATOM 702 N N . ILE A 1 89 ? -8.140 -7.828 -13.606 1.00 94.50 89 ILE A N 1
ATOM 703 C CA . ILE A 1 89 ? -7.661 -9.205 -13.793 1.00 94.50 89 ILE A CA 1
ATOM 704 C C . ILE A 1 89 ? -7.368 -9.872 -12.444 1.00 94.50 89 ILE A C 1
ATOM 706 O O . ILE A 1 89 ? -7.748 -11.026 -12.250 1.00 94.50 89 ILE A O 1
ATOM 710 N N . ILE A 1 90 ? -6.739 -9.166 -11.499 1.00 93.56 90 ILE A N 1
ATOM 711 C CA . ILE A 1 90 ? -6.473 -9.680 -10.147 1.00 93.56 90 ILE A CA 1
ATOM 712 C C . ILE A 1 90 ? -7.788 -9.994 -9.434 1.00 93.56 90 ILE A C 1
ATOM 714 O O . ILE A 1 90 ? -7.927 -11.085 -8.894 1.00 93.56 90 ILE A O 1
ATOM 718 N N . ILE A 1 91 ? -8.770 -9.091 -9.471 1.00 92.56 91 ILE A N 1
ATOM 719 C CA . ILE A 1 91 ? -10.085 -9.303 -8.848 1.00 92.56 91 ILE A CA 1
ATOM 720 C C . ILE A 1 91 ? -10.785 -10.522 -9.462 1.00 92.56 91 ILE A C 1
ATOM 722 O O . ILE A 1 91 ? -11.283 -11.365 -8.723 1.00 92.56 91 ILE A O 1
ATOM 726 N N . ILE A 1 92 ? -10.783 -10.658 -10.793 1.00 91.88 92 ILE A N 1
ATOM 727 C CA . ILE A 1 92 ? -11.376 -11.809 -11.494 1.00 91.88 92 ILE A CA 1
ATOM 728 C C . ILE A 1 92 ? -10.643 -13.106 -11.135 1.00 91.88 92 ILE A C 1
ATOM 730 O O . ILE A 1 92 ? -11.285 -14.114 -10.860 1.00 91.88 92 ILE A O 1
ATOM 734 N N . THR A 1 93 ? -9.309 -13.084 -11.100 1.00 88.69 93 THR A N 1
ATOM 735 C CA . THR A 1 93 ? -8.483 -14.249 -10.745 1.00 88.69 93 THR A CA 1
ATOM 736 C C . THR A 1 93 ? -8.738 -14.672 -9.303 1.00 88.69 93 THR A C 1
ATOM 738 O O . THR A 1 93 ? -8.934 -15.855 -9.036 1.00 88.69 93 THR A O 1
ATOM 741 N N . LEU A 1 94 ? -8.809 -13.706 -8.383 1.00 89.94 94 LEU A N 1
ATOM 742 C CA . LEU A 1 94 ? -9.164 -13.943 -6.989 1.00 89.94 94 LEU A CA 1
ATOM 743 C C . LEU A 1 94 ? -10.594 -14.466 -6.858 1.00 89.94 94 LEU A C 1
ATOM 745 O O . LEU A 1 94 ? -10.803 -15.377 -6.073 1.00 89.94 94 LEU A O 1
ATOM 749 N N . ALA A 1 95 ? -11.556 -13.958 -7.632 1.00 84.88 95 ALA A N 1
ATOM 750 C CA . ALA A 1 95 ? -12.939 -14.441 -7.640 1.00 84.88 95 ALA A CA 1
ATOM 751 C C . ALA A 1 95 ? -13.066 -15.869 -8.207 1.00 84.88 95 ALA A C 1
ATOM 753 O O . ALA A 1 95 ? -13.852 -16.677 -7.712 1.00 84.88 95 ALA A O 1
ATOM 754 N N . ALA A 1 96 ? -12.272 -16.195 -9.230 1.00 81.75 96 ALA A N 1
ATOM 755 C CA . ALA A 1 96 ? -12.201 -17.534 -9.801 1.00 81.75 96 ALA A CA 1
ATOM 756 C C . ALA A 1 96 ? -11.557 -18.529 -8.821 1.00 81.75 96 ALA A C 1
ATOM 758 O O . ALA A 1 96 ? -12.089 -19.618 -8.620 1.00 81.75 96 ALA A O 1
ATOM 759 N N . GLN A 1 97 ? -10.455 -18.146 -8.163 1.00 78.50 97 GLN A N 1
ATOM 760 C CA . GLN A 1 97 ? -9.798 -18.971 -7.141 1.00 78.50 97 GLN A CA 1
ATOM 761 C C . GLN A 1 97 ? -10.589 -19.068 -5.835 1.00 78.50 97 GLN A C 1
ATOM 763 O O . GLN A 1 97 ? -10.536 -20.105 -5.180 1.00 78.50 97 GLN A O 1
ATOM 768 N N . SER A 1 98 ? -11.329 -18.027 -5.445 1.00 78.44 98 SER A N 1
ATOM 769 C CA . SER A 1 98 ? -12.128 -18.020 -4.214 1.00 78.44 98 SER A CA 1
ATOM 770 C C . SER A 1 98 ? -13.408 -18.851 -4.320 1.00 78.44 98 SER A C 1
ATOM 772 O O . SER A 1 98 ? -14.170 -18.924 -3.358 1.00 78.44 98 SER A O 1
ATOM 774 N N . GLY A 1 99 ? -13.656 -19.495 -5.466 1.00 64.06 99 GLY A N 1
ATOM 775 C CA . GLY A 1 99 ? -14.799 -20.384 -5.645 1.00 64.06 99 GLY A CA 1
ATOM 776 C C . GLY A 1 99 ? -16.133 -19.654 -5.795 1.00 64.06 99 GLY A C 1
ATOM 777 O O . GLY A 1 99 ? -17.172 -20.309 -5.769 1.00 64.06 99 GLY A O 1
ATOM 778 N N . MET A 1 100 ? -16.139 -18.334 -6.031 1.00 58.91 100 MET A N 1
ATOM 779 C CA . MET A 1 100 ? -17.373 -17.567 -6.282 1.00 58.91 100 MET A CA 1
ATOM 780 C C . MET A 1 100 ? -18.105 -17.986 -7.572 1.00 58.91 100 MET A C 1
ATOM 782 O O . MET A 1 100 ? -19.232 -17.556 -7.802 1.00 58.91 100 MET A O 1
ATOM 786 N N . ILE A 1 101 ? -17.479 -18.828 -8.402 1.00 52.09 101 ILE A N 1
ATOM 787 C CA . ILE A 1 101 ? -18.013 -19.332 -9.677 1.00 52.09 101 ILE A CA 1
ATOM 788 C C . ILE A 1 101 ? -18.142 -20.871 -9.682 1.00 52.09 101 ILE A C 1
ATOM 790 O O . ILE A 1 101 ? -18.416 -21.464 -10.7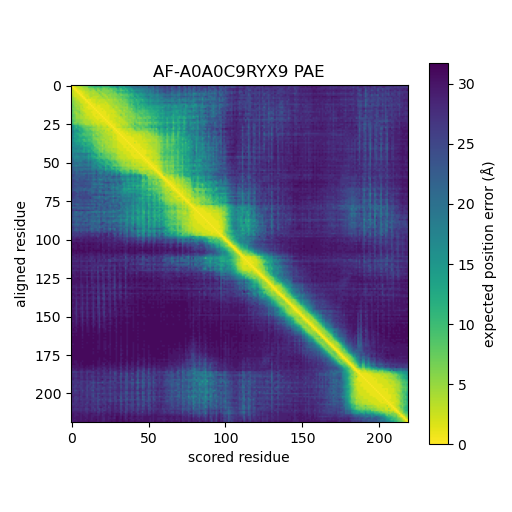22 1.00 52.09 101 ILE A O 1
ATOM 794 N N . SER A 1 102 ? -17.964 -21.553 -8.539 1.00 46.34 102 SER A N 1
ATOM 795 C CA . SER A 1 102 ? -18.217 -22.999 -8.460 1.00 46.34 102 SER A CA 1
ATOM 796 C C . SER A 1 102 ? -19.717 -23.272 -8.336 1.00 46.34 102 SER A C 1
ATOM 798 O O . SER A 1 102 ? -20.261 -23.474 -7.254 1.00 46.34 102 SER A O 1
ATOM 800 N N . SER A 1 103 ? -20.398 -23.274 -9.476 1.00 48.06 103 SER A N 1
ATOM 801 C CA . SER A 1 103 ? -21.689 -23.930 -9.667 1.00 48.06 103 SER A CA 1
ATOM 802 C C . SER A 1 103 ? -21.474 -25.308 -10.300 1.00 48.06 103 SER A C 1
ATOM 804 O O . SER A 1 103 ? -22.010 -25.612 -11.362 1.00 48.06 103 SER A O 1
ATOM 806 N N . THR A 1 104 ? -20.685 -26.170 -9.651 1.00 46.66 104 THR A N 1
ATOM 807 C CA . THR A 1 104 ? -20.697 -27.610 -9.950 1.00 46.66 104 THR A CA 1
ATOM 808 C C . THR A 1 104 ? -21.425 -28.361 -8.836 1.00 46.66 104 THR A C 1
ATOM 810 O O . THR A 1 104 ? -21.011 -28.262 -7.679 1.00 46.66 104 THR A O 1
ATOM 813 N N . PRO A 1 105 ? -22.484 -29.134 -9.143 1.00 50.19 105 PRO A N 1
ATOM 814 C CA . PRO A 1 105 ? -23.197 -29.948 -8.169 1.00 50.19 105 PRO A CA 1
ATOM 815 C C . PRO A 1 105 ? -22.393 -31.225 -7.903 1.00 50.19 105 PRO A C 1
ATOM 817 O O . PRO A 1 105 ? -22.750 -32.307 -8.359 1.00 50.19 105 PRO A O 1
ATOM 820 N N . SER A 1 106 ? -21.269 -31.117 -7.198 1.00 47.19 106 SER A N 1
ATOM 821 C CA . SER A 1 106 ? -20.598 -32.292 -6.647 1.00 47.19 106 SER A CA 1
ATOM 822 C C . SER A 1 106 ? -21.045 -32.474 -5.204 1.00 47.19 106 SER A C 1
ATOM 824 O O . SER A 1 106 ? -20.554 -31.828 -4.279 1.00 47.19 106 SER A O 1
ATOM 826 N N . THR A 1 107 ? -22.039 -33.345 -5.065 1.00 51.38 107 THR A N 1
ATOM 827 C CA . THR A 1 107 ? -22.343 -34.194 -3.913 1.00 51.38 107 THR A CA 1
ATOM 828 C C . THR A 1 107 ? -21.155 -34.320 -2.948 1.00 51.38 107 THR A C 1
ATOM 830 O O . THR A 1 107 ? -20.081 -34.733 -3.373 1.00 51.38 107 THR A O 1
ATOM 833 N N . HIS A 1 108 ? -21.386 -34.034 -1.657 1.00 49.31 108 HIS A N 1
ATOM 834 C CA . HIS A 1 108 ? -20.467 -34.224 -0.514 1.00 49.31 108 HIS A CA 1
ATOM 835 C C . HIS A 1 108 ? -19.690 -32.990 0.015 1.00 49.31 108 HIS A C 1
ATOM 837 O O . HIS A 1 108 ? -18.521 -33.079 0.391 1.00 49.31 108 HIS A O 1
ATOM 843 N N . GLY A 1 109 ? -20.369 -31.846 0.139 1.00 48.00 109 GLY A N 1
ATOM 844 C CA . GLY A 1 109 ? -19.853 -30.652 0.826 1.00 48.00 109 GLY A CA 1
ATOM 845 C C . GLY A 1 109 ? -20.948 -29.909 1.586 1.00 48.00 109 GLY A C 1
ATOM 846 O O . GLY A 1 109 ? -21.201 -28.736 1.332 1.00 48.00 109 GLY A O 1
ATOM 847 N N . THR A 1 110 ? -21.665 -30.610 2.462 1.00 48.72 110 THR A N 1
ATOM 848 C CA . THR A 1 110 ? -22.651 -30.004 3.358 1.00 48.72 110 THR A CA 1
ATOM 849 C C . THR A 1 110 ? -21.974 -28.997 4.293 1.00 48.72 110 THR A C 1
ATOM 851 O O . THR A 1 110 ? -21.171 -29.371 5.144 1.00 48.72 110 THR A O 1
ATOM 854 N N . ASP A 1 111 ? -22.389 -27.737 4.150 1.00 60.09 111 ASP A N 1
ATOM 855 C CA . ASP A 1 111 ? -22.664 -26.819 5.260 1.00 60.09 111 ASP A CA 1
ATOM 856 C C . ASP A 1 111 ? -21.567 -25.931 5.870 1.00 60.09 111 ASP A C 1
ATOM 858 O O . ASP A 1 111 ? -21.679 -25.514 7.020 1.00 60.09 111 ASP A O 1
ATOM 862 N N . PHE A 1 112 ? -20.598 -25.450 5.082 1.00 66.50 112 PHE A N 1
ATOM 863 C CA . PHE A 1 112 ? -19.734 -24.347 5.555 1.00 66.50 112 PHE A CA 1
ATOM 864 C C . PHE A 1 112 ? -20.533 -23.060 5.861 1.00 66.50 112 PHE A C 1
ATOM 866 O O . PHE A 1 112 ? -20.213 -22.306 6.780 1.00 66.50 112 PHE A O 1
ATOM 873 N N . TYR A 1 113 ? -21.616 -22.812 5.114 1.00 62.16 113 TYR A N 1
ATOM 874 C CA . TYR A 1 113 ? -22.498 -21.667 5.349 1.00 62.16 113 TYR A CA 1
ATOM 875 C C . TYR A 1 113 ? -23.391 -21.869 6.579 1.00 62.16 113 TYR A C 1
ATOM 877 O O . TYR A 1 113 ? -23.518 -20.947 7.384 1.00 62.16 113 TYR A O 1
ATOM 885 N N . ALA A 1 114 ? -23.948 -23.068 6.792 1.00 71.00 114 ALA A N 1
ATOM 886 C CA . ALA A 1 114 ? -24.691 -23.344 8.020 1.00 71.00 114 ALA A CA 1
ATOM 887 C C . ALA A 1 114 ? -23.779 -23.328 9.255 1.00 71.00 114 ALA A C 1
ATOM 889 O O . ALA A 1 114 ? -24.204 -22.860 10.309 1.00 71.00 114 ALA A O 1
ATOM 890 N N . GLU A 1 115 ? -22.511 -23.737 9.135 1.00 71.31 115 GLU A N 1
ATOM 891 C CA . GLU A 1 115 ? -21.527 -23.584 10.210 1.00 71.31 115 GLU A CA 1
ATOM 892 C C . GLU A 1 115 ? -21.256 -22.103 10.527 1.00 71.31 115 GLU A C 1
ATOM 894 O O . GLU A 1 115 ? -21.190 -21.722 11.700 1.00 71.31 115 GLU A O 1
ATOM 899 N N . PHE A 1 116 ? -21.178 -21.244 9.505 1.00 73.06 116 PHE A N 1
ATOM 900 C CA . PHE A 1 116 ? -21.006 -19.802 9.690 1.00 73.06 116 PHE A CA 1
ATOM 901 C C . PHE A 1 116 ? -22.234 -19.144 10.340 1.00 73.06 116 PHE A C 1
ATOM 903 O O . PHE A 1 116 ? -22.089 -18.378 11.295 1.00 73.06 116 PHE A O 1
ATOM 910 N N . ILE A 1 117 ? -23.443 -19.490 9.882 1.00 73.94 117 ILE A N 1
ATOM 911 C CA . ILE A 1 117 ? -24.709 -19.024 10.471 1.00 73.94 117 ILE A CA 1
ATOM 912 C C . ILE A 1 117 ? -24.796 -19.474 11.939 1.00 73.94 117 ILE A C 1
ATOM 914 O O . ILE A 1 117 ? -24.994 -18.638 12.824 1.00 73.94 117 ILE A O 1
ATOM 918 N N . ARG A 1 118 ? -24.519 -20.754 12.230 1.00 75.56 118 ARG A N 1
ATOM 919 C CA . ARG A 1 118 ? -24.518 -21.311 13.595 1.00 75.56 118 ARG A CA 1
ATOM 920 C C . ARG A 1 118 ? -23.504 -20.620 14.510 1.00 75.56 118 ARG A C 1
ATOM 922 O O . ARG A 1 118 ? -23.775 -20.402 15.689 1.00 75.56 118 ARG A O 1
ATOM 929 N N . ARG A 1 119 ? -22.332 -20.247 13.985 1.00 70.31 119 ARG A N 1
ATOM 930 C CA . ARG A 1 119 ? -21.314 -19.510 14.750 1.00 70.31 119 ARG A CA 1
ATOM 931 C C . ARG A 1 119 ? -21.734 -18.066 15.017 1.00 70.31 119 ARG A C 1
ATOM 933 O O . ARG A 1 119 ? -21.464 -17.562 16.105 1.00 70.31 119 ARG A O 1
ATOM 940 N N . SER A 1 120 ? -22.430 -17.429 14.076 1.00 65.25 120 SER A N 1
ATOM 941 C CA . SER A 1 120 ? -22.926 -16.057 14.234 1.00 65.25 120 SER A CA 1
ATOM 942 C C . SER A 1 120 ? -24.049 -15.930 15.273 1.00 65.25 120 SER A C 1
ATOM 944 O O . SER A 1 120 ? -24.089 -14.936 15.992 1.00 65.25 120 SER A O 1
ATOM 946 N N . GLU A 1 121 ? -24.891 -16.956 15.439 1.00 68.69 121 GLU A N 1
ATOM 947 C CA . GLU A 1 121 ? -25.923 -16.982 16.490 1.00 68.69 121 GLU A CA 1
ATOM 948 C C . GLU A 1 121 ? -25.357 -17.199 17.902 1.00 68.69 121 GLU A C 1
ATOM 950 O O . GLU A 1 121 ? -25.983 -16.809 18.885 1.00 68.69 121 GLU A O 1
ATOM 955 N N . SER A 1 122 ? -24.159 -17.780 18.020 1.00 62.25 122 SER A N 1
ATOM 956 C CA . SER A 1 122 ? -23.518 -18.049 19.316 1.00 62.25 122 SER A CA 1
ATOM 957 C C . SER A 1 122 ? -22.793 -16.846 19.934 1.00 62.25 122 SER A C 1
ATOM 959 O O . SER A 1 122 ? -22.324 -16.938 21.067 1.00 62.25 122 SER A O 1
ATOM 961 N N . ILE A 1 123 ? -22.692 -15.719 19.219 1.00 62.53 123 ILE A N 1
ATOM 962 C CA . ILE A 1 123 ? -22.091 -14.491 19.750 1.00 62.53 123 ILE A CA 1
ATOM 963 C C . ILE A 1 123 ? -23.121 -13.834 20.681 1.00 62.53 123 ILE A C 1
ATOM 965 O O . ILE A 1 123 ? -24.168 -13.389 20.203 1.00 62.53 123 ILE A O 1
ATOM 969 N N . PRO A 1 124 ? -22.867 -13.748 22.003 1.00 52.09 124 PRO A N 1
ATOM 970 C CA . PRO A 1 124 ? -23.798 -13.117 22.923 1.00 52.09 124 PRO A CA 1
ATOM 971 C C . PRO A 1 124 ? -24.006 -11.668 22.495 1.00 52.09 124 PRO A C 1
ATOM 973 O O . PRO A 1 124 ? -23.040 -10.912 22.363 1.00 52.09 124 PRO A O 1
ATOM 976 N N . LYS A 1 125 ? -25.270 -11.285 22.284 1.00 51.94 125 LYS A N 1
ATOM 977 C CA . LYS A 1 125 ? -25.701 -9.892 22.137 1.00 51.94 125 LYS A CA 1
ATOM 978 C C . LYS A 1 125 ? -25.348 -9.157 23.427 1.00 51.94 125 LYS A C 1
ATOM 980 O O . LYS A 1 125 ? -26.163 -9.071 24.341 1.00 51.94 125 LYS A O 1
ATOM 985 N N . TYR A 1 126 ? -24.109 -8.684 23.521 1.00 48.09 126 TYR A N 1
ATOM 986 C CA . TYR A 1 126 ? -23.705 -7.789 24.585 1.00 48.09 126 TYR A CA 1
ATOM 987 C C . TYR A 1 126 ? -24.530 -6.520 24.411 1.00 48.09 126 TYR A C 1
ATOM 989 O O . TYR A 1 126 ? -24.548 -5.901 23.346 1.00 48.09 126 TYR A O 1
ATOM 997 N N . SER A 1 127 ? -25.298 -6.248 25.455 1.00 46.69 127 SER A N 1
ATOM 998 C CA . SER A 1 127 ? -26.235 -5.155 25.620 1.00 46.69 127 SER A CA 1
ATOM 999 C C . SER A 1 127 ? -25.745 -3.865 24.972 1.00 46.69 127 SER A C 1
ATOM 1001 O O . SER A 1 127 ? -24.726 -3.302 25.369 1.00 46.69 127 SER A O 1
ATOM 1003 N N . MET A 1 128 ? -26.526 -3.419 23.993 1.00 45.06 128 MET A N 1
ATOM 1004 C CA . MET A 1 128 ? -26.906 -2.030 23.759 1.00 45.06 128 MET A CA 1
ATOM 1005 C C . MET A 1 128 ? -26.559 -1.139 24.965 1.00 45.06 128 MET A C 1
ATOM 1007 O O . MET A 1 128 ? -27.287 -1.107 25.954 1.00 45.06 128 MET A O 1
ATOM 1011 N N . ILE A 1 129 ? -25.410 -0.462 24.899 1.00 51.66 129 ILE A N 1
ATOM 1012 C CA . ILE A 1 129 ? -25.173 0.719 25.721 1.00 51.66 129 ILE A CA 1
ATOM 1013 C C . ILE A 1 129 ? -25.954 1.831 25.037 1.00 51.66 129 ILE A C 1
ATOM 1015 O O . ILE A 1 129 ? -25.680 2.190 23.892 1.00 51.66 129 ILE A O 1
ATOM 1019 N N . ASP A 1 130 ? -26.971 2.276 25.757 1.00 53.03 130 ASP A N 1
ATOM 1020 C CA . ASP A 1 130 ? -27.886 3.367 25.470 1.00 53.03 130 ASP A CA 1
ATOM 1021 C C . ASP A 1 130 ? -27.116 4.640 25.072 1.00 53.03 130 ASP A C 1
ATOM 1023 O O . ASP A 1 130 ? -26.558 5.352 25.909 1.00 53.03 130 ASP A O 1
ATOM 1027 N N . PHE A 1 131 ? -27.008 4.875 23.763 1.00 49.88 131 PHE A N 1
ATOM 1028 C CA . PHE A 1 131 ? -26.320 6.033 23.184 1.00 49.88 131 PHE A CA 1
ATOM 1029 C C . PHE A 1 131 ? -27.256 7.251 23.071 1.00 49.88 131 PHE A C 1
ATOM 1031 O O . PHE A 1 131 ? -26.792 8.363 22.823 1.00 49.88 131 PHE A O 1
ATOM 1038 N N . ASP A 1 132 ? -28.560 7.069 23.312 1.00 48.25 132 ASP A N 1
ATOM 1039 C CA . ASP A 1 132 ? -29.570 8.124 23.174 1.00 48.25 132 ASP A CA 1
ATOM 1040 C C . ASP A 1 132 ? -29.647 9.051 24.404 1.00 48.25 132 ASP A C 1
ATOM 1042 O O . ASP A 1 132 ? -30.238 10.131 24.341 1.00 48.25 132 ASP A O 1
ATOM 1046 N N . ALA A 1 133 ? -28.975 8.708 25.509 1.00 51.62 133 ALA A N 1
ATOM 1047 C CA . ALA A 1 133 ? -28.968 9.516 26.730 1.00 51.62 133 ALA A CA 1
ATOM 1048 C C . ALA A 1 133 ? -27.970 10.699 26.727 1.00 51.62 133 ALA A C 1
ATOM 1050 O O . ALA A 1 133 ? -28.071 11.570 27.590 1.00 51.62 133 ALA A O 1
ATOM 1051 N N . LEU A 1 134 ? -27.019 10.784 25.782 1.00 51.78 134 LEU A N 1
ATOM 1052 C CA . LEU A 1 134 ? -25.939 11.791 25.835 1.00 51.78 134 LEU A CA 1
ATOM 1053 C C . LEU A 1 134 ? -26.202 13.079 25.024 1.00 51.78 134 LEU A C 1
ATOM 1055 O O . LEU A 1 134 ? -25.417 14.021 25.109 1.00 51.78 134 LEU A O 1
ATOM 1059 N N . CYS A 1 135 ? -27.285 13.161 24.241 1.00 50.41 135 CYS A N 1
ATOM 1060 C CA . CYS A 1 135 ? -27.513 14.294 23.326 1.00 50.41 135 CYS A CA 1
ATOM 1061 C C . CYS A 1 135 ? -28.474 15.388 23.831 1.00 50.41 135 CYS A C 1
ATOM 1063 O O . CYS A 1 135 ? -28.669 16.374 23.122 1.00 50.41 135 CYS A O 1
ATOM 1065 N N . ASN A 1 136 ? -29.034 15.281 25.041 1.00 53.09 136 ASN A N 1
ATOM 1066 C CA . ASN A 1 136 ? 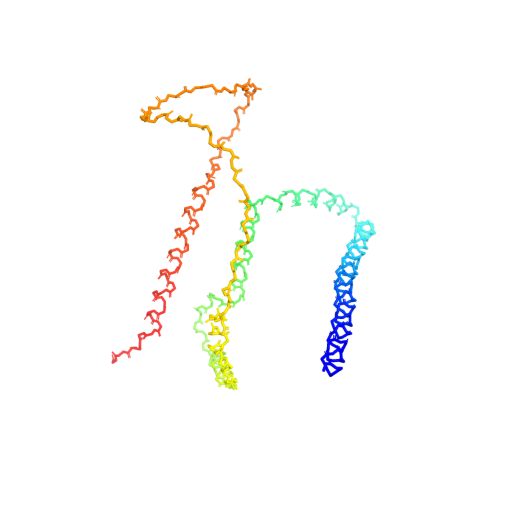-30.038 16.242 25.530 1.00 53.09 136 ASN A CA 1
ATOM 1067 C C . ASN A 1 136 ? -29.531 17.293 26.539 1.00 53.09 136 ASN A C 1
ATOM 1069 O O . ASN A 1 136 ? -30.313 18.153 26.935 1.00 53.09 136 ASN A O 1
ATOM 1073 N N . ASP A 1 137 ? -28.248 17.299 26.918 1.00 46.69 137 ASP A N 1
ATOM 1074 C CA . ASP A 1 137 ? -27.750 18.167 28.007 1.00 46.69 137 ASP A CA 1
ATOM 1075 C C . ASP A 1 137 ? -27.123 19.506 27.554 1.00 46.69 137 ASP A C 1
ATOM 1077 O O . ASP A 1 137 ? -26.497 20.217 28.330 1.00 46.69 137 ASP A O 1
ATOM 1081 N N . THR A 1 138 ? -27.265 19.909 26.285 1.00 53.31 138 THR A N 1
ATOM 1082 C CA . THR A 1 138 ? -26.656 21.168 25.782 1.00 53.31 138 THR A CA 1
ATOM 1083 C C . THR A 1 138 ? -27.682 22.226 25.385 1.00 53.31 138 THR A C 1
ATOM 1085 O O . THR A 1 138 ? -27.561 22.886 24.351 1.00 53.31 138 THR A O 1
ATOM 1088 N N . ARG A 1 139 ? -28.726 22.412 26.202 1.00 46.09 139 ARG A N 1
ATOM 1089 C CA . ARG A 1 139 ? -29.715 23.480 25.982 1.00 46.09 139 ARG A CA 1
ATOM 1090 C C . ARG A 1 139 ? -30.212 24.106 27.289 1.00 46.09 139 ARG A C 1
ATOM 1092 O O . ARG A 1 139 ? -31.392 24.051 27.611 1.00 46.09 139 ARG A O 1
ATOM 1099 N N . G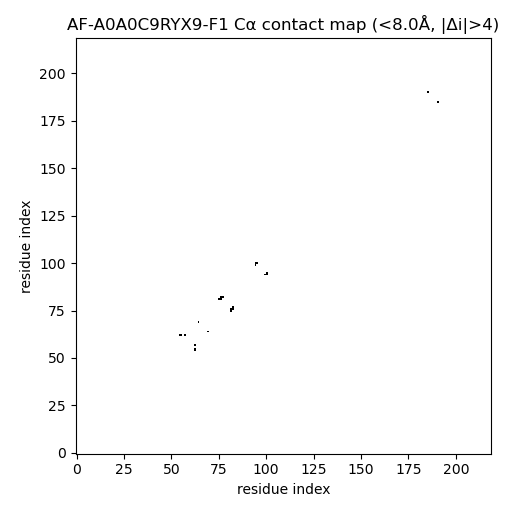LY A 1 140 ? -29.316 24.764 28.021 1.00 44.97 140 GLY A N 1
ATOM 1100 C CA . GLY A 1 140 ? -29.696 25.604 29.157 1.00 44.97 140 GLY A CA 1
ATOM 1101 C C . GLY A 1 140 ? -28.561 26.507 29.638 1.00 44.97 140 GLY A C 1
ATOM 1102 O O . GLY A 1 140 ? -27.531 26.006 30.059 1.00 44.97 140 GLY A O 1
ATOM 1103 N N . SER A 1 141 ? -28.805 27.826 29.631 1.00 45.50 141 SER A N 1
ATOM 1104 C CA . SER A 1 141 ? -27.915 28.915 30.089 1.00 45.50 141 SER A CA 1
ATOM 1105 C C . SER A 1 141 ? -26.725 29.212 29.153 1.00 45.50 141 SER A C 1
ATOM 1107 O O . SER A 1 141 ? -26.033 28.315 28.714 1.00 45.50 141 SER A O 1
ATOM 1109 N N . GLU A 1 142 ? -26.423 30.443 28.736 1.00 47.03 142 GLU A N 1
ATOM 1110 C CA . GLU A 1 142 ? -26.424 31.658 29.537 1.00 47.03 142 GLU A CA 1
ATOM 1111 C C . GLU A 1 142 ? -26.569 32.923 28.673 1.00 47.03 142 GLU A C 1
ATOM 1113 O O . GLU A 1 142 ? -25.996 33.088 27.596 1.00 47.03 142 GLU A O 1
ATOM 1118 N N . LYS A 1 143 ? -27.382 33.827 29.208 1.00 51.03 143 LYS A N 1
ATOM 1119 C CA . LYS A 1 143 ? -27.705 35.173 28.755 1.00 51.03 143 LYS A CA 1
ATOM 1120 C C . LYS A 1 143 ? -26.654 36.131 29.319 1.00 51.03 143 LYS A C 1
ATOM 1122 O O . LYS A 1 143 ? -26.692 36.409 30.511 1.00 51.03 143 LYS A O 1
ATOM 1127 N N . ALA A 1 144 ? -25.796 36.711 28.480 1.00 45.50 144 ALA A N 1
ATOM 1128 C CA . ALA A 1 144 ? -24.947 37.837 28.878 1.00 45.50 144 ALA A CA 1
ATOM 1129 C C . ALA A 1 144 ? -24.847 38.893 27.764 1.00 45.50 144 ALA A C 1
ATOM 1131 O O . ALA A 1 144 ? -24.535 38.602 26.611 1.00 45.50 144 ALA A O 1
ATOM 1132 N N . ARG A 1 145 ? -25.183 40.134 28.136 1.00 53.03 145 ARG A N 1
ATOM 1133 C CA . ARG A 1 145 ? -25.170 41.353 27.312 1.00 53.03 145 ARG A CA 1
ATOM 1134 C C . ARG A 1 145 ? -23.749 41.728 26.856 1.00 53.03 145 ARG A C 1
ATOM 1136 O O . ARG A 1 145 ? -22.830 41.609 27.662 1.00 53.03 145 ARG A O 1
ATOM 1143 N N . PRO A 1 146 ? -23.578 42.340 25.671 1.00 65.50 146 PRO A N 1
ATOM 1144 C CA . PRO A 1 146 ? -22.378 43.110 25.360 1.00 65.50 146 PRO A CA 1
ATOM 1145 C C . PRO A 1 146 ? -22.447 44.546 25.939 1.00 65.50 146 PRO A C 1
ATOM 1147 O O . PRO A 1 146 ? -23.533 45.135 25.986 1.00 65.50 146 PRO A O 1
ATOM 1150 N N . PRO A 1 147 ? -21.311 45.122 26.384 1.00 73.12 147 PRO A N 1
ATOM 1151 C CA . PRO A 1 147 ? -21.219 46.495 26.887 1.00 73.12 147 PRO A CA 1
ATOM 1152 C C . PRO A 1 147 ? -21.281 47.552 25.763 1.00 73.12 147 PRO A C 1
ATOM 1154 O O . PRO A 1 147 ? -21.015 47.238 24.598 1.00 73.12 147 PRO A O 1
ATOM 1157 N N . PRO A 1 148 ? -21.624 48.810 26.103 1.00 59.12 148 PRO A N 1
ATOM 1158 C CA . PRO A 1 148 ? -21.835 49.885 25.141 1.00 59.12 148 PRO A CA 1
ATOM 1159 C C . PRO A 1 148 ? -20.504 50.356 24.548 1.00 59.12 148 PRO A C 1
ATOM 1161 O O . PRO A 1 148 ? -19.536 50.580 25.273 1.00 59.12 148 PRO A O 1
ATOM 1164 N N . ARG A 1 149 ? -20.464 50.534 23.225 1.00 59.62 149 ARG A N 1
ATOM 1165 C CA . ARG A 1 149 ? -19.430 51.331 22.562 1.00 59.62 149 ARG A CA 1
ATOM 1166 C C . ARG A 1 149 ? -20.066 52.511 21.854 1.00 59.62 149 ARG A C 1
ATOM 1168 O O . ARG A 1 149 ? -21.061 52.375 21.145 1.00 59.62 149 ARG A O 1
ATOM 1175 N N . ASP A 1 150 ? -19.449 53.645 22.136 1.00 59.25 150 ASP A N 1
ATOM 1176 C CA . ASP A 1 150 ? -19.876 54.993 21.841 1.00 59.25 150 ASP A CA 1
ATOM 1177 C C . ASP A 1 150 ? -19.953 55.338 20.355 1.00 59.25 150 ASP A C 1
ATOM 1179 O O . ASP A 1 150 ? -19.470 54.649 19.457 1.00 59.25 150 ASP A O 1
ATOM 1183 N N . ALA A 1 151 ? -20.645 56.448 20.145 1.00 49.12 151 ALA A N 1
ATOM 1184 C CA . ALA A 1 151 ? -21.238 56.904 18.914 1.00 49.12 151 ALA A CA 1
ATOM 1185 C C . ALA A 1 151 ? -20.294 57.661 17.960 1.00 49.12 151 ALA A C 1
ATOM 1187 O O . ALA A 1 151 ? -19.342 58.312 18.384 1.00 49.12 151 ALA A O 1
ATOM 1188 N N . ARG A 1 152 ? -20.780 57.729 16.705 1.00 59.75 152 ARG A N 1
ATOM 1189 C CA . ARG A 1 152 ? -20.591 58.743 15.633 1.00 59.75 152 ARG A CA 1
ATOM 1190 C C . ARG A 1 152 ? -19.631 58.385 14.480 1.00 59.75 152 ARG A C 1
ATOM 1192 O O . ARG A 1 152 ? -18.630 57.721 14.699 1.00 59.75 152 ARG A O 1
ATOM 1199 N N . PRO A 1 153 ? -19.838 58.971 13.279 1.00 53.75 153 PRO A N 1
ATOM 1200 C CA . PRO A 1 153 ? -21.120 59.236 12.624 1.00 53.75 153 PRO A CA 1
ATOM 1201 C C . PRO A 1 153 ? -21.169 58.772 11.154 1.00 53.75 153 PRO A C 1
ATOM 1203 O O . PRO A 1 153 ? -20.175 58.706 10.436 1.00 53.75 153 PRO A O 1
ATOM 1206 N N . ARG A 1 154 ? -22.410 58.535 10.718 1.00 45.38 154 ARG A N 1
ATOM 1207 C CA . ARG A 1 154 ? -22.883 58.365 9.338 1.00 45.38 154 ARG A CA 1
ATOM 1208 C C . ARG A 1 154 ? -22.247 59.345 8.342 1.00 45.38 154 ARG A C 1
ATOM 1210 O O . ARG A 1 154 ? -22.307 60.555 8.554 1.00 45.38 154 ARG A O 1
ATOM 1217 N N . LYS A 1 155 ? -21.905 58.836 7.153 1.00 47.91 155 LYS A N 1
ATOM 1218 C CA . LYS A 1 155 ? -22.154 59.562 5.902 1.00 47.91 155 LYS A CA 1
ATOM 1219 C C . LYS A 1 155 ? -22.960 58.689 4.945 1.00 47.91 155 LYS A C 1
ATOM 1221 O O . LYS A 1 155 ? -22.640 57.535 4.694 1.00 47.91 155 LYS A O 1
ATOM 1226 N N . SER A 1 156 ? -24.066 59.277 4.521 1.00 46.62 156 SER A N 1
ATOM 1227 C CA . SER A 1 156 ? -25.115 58.781 3.647 1.00 46.62 156 SER A CA 1
ATOM 1228 C C . SER A 1 156 ? -24.738 58.867 2.168 1.00 46.62 156 SER A C 1
ATOM 1230 O O . SER A 1 156 ? -23.987 59.762 1.779 1.00 46.62 156 SER A O 1
ATOM 1232 N N . ARG A 1 157 ? -25.345 57.985 1.362 1.00 50.59 157 ARG A N 1
ATOM 1233 C CA . ARG A 1 157 ? -26.070 58.224 0.086 1.00 50.59 157 ARG A CA 1
ATOM 1234 C C . ARG A 1 157 ? -26.382 56.838 -0.519 1.00 50.59 157 ARG A C 1
ATOM 1236 O O . ARG A 1 157 ? -25.506 55.986 -0.512 1.00 50.59 157 ARG A O 1
ATOM 1243 N N . HIS A 1 158 ? -27.655 56.469 -0.730 1.00 38.53 158 HIS A N 1
ATOM 1244 C CA . HIS A 1 158 ? -28.457 56.711 -1.954 1.00 38.53 158 HIS A CA 1
ATOM 1245 C C . HIS A 1 158 ? -27.711 56.253 -3.218 1.00 38.53 158 HIS A C 1
ATOM 1247 O O . HIS A 1 158 ? -26.567 56.644 -3.389 1.00 38.53 158 HIS A O 1
ATOM 1253 N N . ALA A 1 159 ? -28.254 55.501 -4.169 1.00 42.31 159 ALA A N 1
ATOM 1254 C CA . ALA A 1 159 ? -29.580 54.963 -4.472 1.00 42.31 159 ALA A CA 1
ATOM 1255 C C . ALA A 1 159 ? -29.321 53.804 -5.480 1.00 42.31 159 ALA A C 1
ATOM 1257 O O . ALA A 1 159 ? -28.255 53.763 -6.082 1.00 42.31 159 ALA A O 1
ATOM 1258 N N . ASP A 1 160 ? -30.113 52.737 -5.475 1.00 34.62 160 ASP A N 1
ATOM 1259 C CA . ASP A 1 160 ? -31.121 52.444 -6.508 1.00 34.62 160 ASP A CA 1
ATOM 1260 C C . ASP A 1 160 ? -30.581 51.903 -7.857 1.00 34.62 160 ASP A C 1
ATOM 1262 O O . ASP A 1 160 ? -29.699 52.468 -8.491 1.00 34.62 160 ASP A O 1
ATOM 1266 N N . SER A 1 161 ? -31.246 50.823 -8.271 1.00 44.94 161 SER A N 1
ATOM 1267 C CA . SER A 1 161 ? -31.529 50.383 -9.636 1.00 44.94 161 SER A CA 1
ATOM 1268 C C . SER A 1 161 ? -30.534 49.564 -10.481 1.00 44.94 161 SER A C 1
ATOM 1270 O O . SER A 1 161 ? -29.429 49.958 -10.837 1.00 44.94 161 SER A O 1
ATOM 1272 N N . THR A 1 162 ? -31.121 48.447 -10.937 1.00 39.12 162 THR A N 1
ATOM 1273 C CA . THR A 1 162 ? -31.085 47.853 -12.286 1.00 39.12 162 THR A CA 1
ATOM 1274 C C . THR A 1 162 ? -29.869 47.057 -12.762 1.00 39.12 162 THR A C 1
ATOM 1276 O O . THR A 1 162 ? -28.831 47.579 -13.144 1.00 39.12 162 THR A O 1
ATOM 1279 N N . VAL A 1 163 ? -30.124 45.745 -12.856 1.00 51.31 163 VAL A N 1
ATOM 1280 C CA . VAL A 1 163 ? -29.842 44.837 -13.982 1.00 51.31 163 VAL A CA 1
ATOM 1281 C C . VAL A 1 163 ? -29.272 45.522 -15.229 1.00 51.31 163 VAL A C 1
ATOM 1283 O O . VAL A 1 163 ? -29.939 46.357 -15.827 1.00 51.31 163 VAL A O 1
ATOM 1286 N N . THR A 1 164 ? -28.109 45.065 -15.694 1.00 37.31 164 THR A N 1
ATOM 1287 C CA . THR A 1 164 ? -27.793 44.874 -17.122 1.00 37.31 164 THR A CA 1
ATOM 1288 C C . THR A 1 164 ? -26.518 44.044 -17.264 1.00 37.31 164 THR A C 1
ATOM 1290 O O . THR A 1 164 ? -25.548 44.208 -16.528 1.00 37.31 164 THR A O 1
ATOM 1293 N N . ALA A 1 165 ? -26.551 43.114 -18.213 1.00 47.00 165 ALA A N 1
ATOM 1294 C CA . ALA A 1 165 ? -25.399 42.368 -18.689 1.00 47.00 165 ALA A CA 1
ATOM 1295 C C . ALA A 1 165 ? -24.506 43.260 -19.563 1.00 47.00 165 ALA A C 1
ATOM 1297 O O . ALA A 1 165 ? -25.044 43.945 -20.423 1.00 47.00 165 ALA A O 1
ATOM 1298 N N . THR A 1 166 ? -23.178 43.151 -19.436 1.00 41.12 166 THR A N 1
ATOM 1299 C CA . THR A 1 166 ? -22.219 43.346 -20.546 1.00 41.12 166 THR A CA 1
ATOM 1300 C C . THR A 1 166 ? -20.828 42.804 -20.197 1.00 41.12 166 THR A C 1
ATOM 1302 O O . THR A 1 166 ? -20.168 43.276 -19.281 1.00 41.12 166 THR A O 1
ATOM 1305 N N . SER A 1 167 ? -20.424 41.797 -20.970 1.00 38.38 167 SER A N 1
ATOM 1306 C CA . SER A 1 167 ? -19.148 41.604 -21.680 1.00 38.38 167 SER A CA 1
ATOM 1307 C C . SER A 1 167 ? -17.908 42.484 -21.378 1.00 38.38 167 SER A C 1
ATOM 1309 O O . SER A 1 167 ? -17.957 43.705 -21.497 1.00 38.38 167 SER A O 1
ATOM 1311 N N . ALA A 1 168 ? -16.773 41.773 -21.248 1.00 40.88 168 ALA A N 1
ATOM 1312 C CA . ALA A 1 168 ? -15.456 41.998 -21.881 1.00 40.88 168 ALA A CA 1
ATOM 1313 C C . ALA A 1 168 ? -14.243 42.473 -21.044 1.00 40.88 168 ALA A C 1
ATOM 1315 O O . ALA A 1 168 ? -14.321 43.392 -20.236 1.00 40.88 168 ALA A O 1
ATOM 1316 N N . LYS A 1 169 ? -13.095 41.886 -21.454 1.00 38.28 169 LYS A N 1
ATOM 1317 C CA . LYS A 1 169 ? -11.663 42.092 -21.129 1.00 38.28 169 LYS A CA 1
ATOM 1318 C C . LYS A 1 169 ? -11.120 41.335 -19.903 1.00 38.28 169 LYS A C 1
ATOM 1320 O O . LYS A 1 169 ? -11.700 41.406 -18.837 1.00 38.28 169 LYS A O 1
ATOM 1325 N N . ASN A 1 170 ? -9.968 40.657 -19.935 1.00 36.88 170 ASN A N 1
ATOM 1326 C CA . ASN A 1 170 ? -8.914 40.477 -20.943 1.00 36.88 170 ASN A CA 1
ATOM 1327 C C . ASN A 1 170 ? -7.844 39.550 -20.323 1.00 36.88 170 ASN A C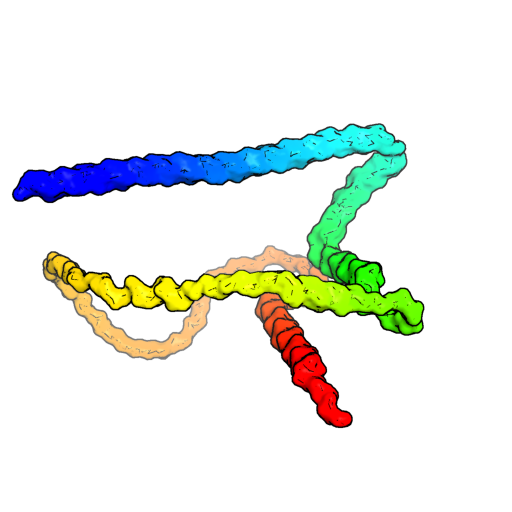 1
ATOM 1329 O O . ASN A 1 170 ? -7.373 39.888 -19.241 1.00 36.88 170 ASN A O 1
ATOM 1333 N N . GLN A 1 171 ? -7.429 38.463 -20.983 1.00 39.97 171 GLN A N 1
ATOM 1334 C CA . GLN A 1 171 ? -5.996 38.189 -21.163 1.00 39.97 171 GLN A CA 1
ATOM 1335 C C . GLN A 1 171 ? -5.758 37.077 -22.184 1.00 39.97 171 GLN A C 1
ATOM 1337 O O . GLN A 1 171 ? -6.014 35.898 -21.946 1.00 39.97 171 GLN A O 1
ATOM 1342 N N . ASP A 1 172 ? -5.237 37.515 -23.322 1.00 40.09 172 ASP A N 1
ATOM 1343 C CA . ASP A 1 172 ? -4.575 36.711 -24.330 1.00 40.09 172 ASP A CA 1
ATOM 1344 C C . ASP A 1 172 ? -3.322 36.032 -23.759 1.00 40.09 172 ASP A C 1
ATOM 1346 O O . ASP A 1 172 ? -2.534 36.658 -23.052 1.00 40.09 172 ASP A O 1
ATOM 1350 N N . ASN A 1 173 ? -3.120 34.765 -24.123 1.00 51.69 173 ASN A N 1
ATOM 1351 C CA . ASN A 1 173 ? -1.803 34.195 -24.406 1.00 51.69 173 ASN A CA 1
ATOM 1352 C C . ASN A 1 173 ? -1.991 32.936 -25.267 1.00 51.69 173 ASN A C 1
ATOM 1354 O O . ASN A 1 173 ? -2.024 31.807 -24.785 1.00 51.69 173 ASN A O 1
ATOM 1358 N N . SER A 1 174 ? -2.136 33.155 -26.574 1.00 47.94 174 SER A N 1
ATOM 1359 C CA . SER A 1 174 ? -1.877 32.129 -27.584 1.00 47.94 174 SER A CA 1
ATOM 1360 C C . SER A 1 174 ? -0.400 32.152 -27.945 1.00 47.94 174 SER A C 1
ATOM 1362 O O . SER A 1 174 ? 0.103 33.201 -28.342 1.00 47.94 174 SER A O 1
ATOM 1364 N N . SER A 1 175 ? 0.265 30.998 -27.876 1.00 43.91 175 SER A N 1
ATOM 1365 C CA . SER A 1 175 ? 1.115 30.471 -28.957 1.00 43.91 175 SER A CA 1
ATOM 136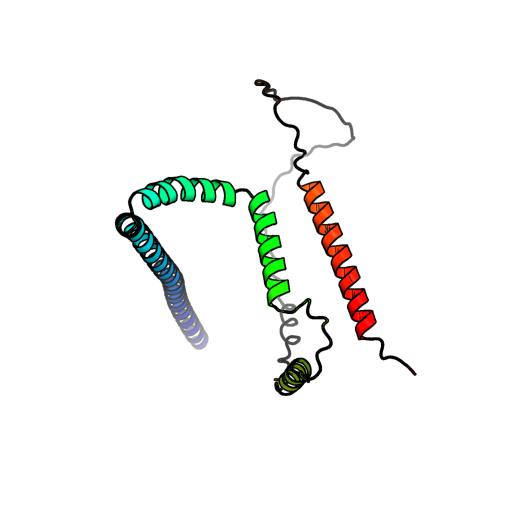6 C C . SER A 1 175 ? 1.808 29.187 -28.506 1.00 43.91 175 SER A C 1
ATOM 1368 O O . SER A 1 175 ? 2.797 29.234 -27.786 1.00 43.91 175 SER A O 1
ATOM 1370 N N . SER A 1 176 ? 1.310 28.037 -28.955 1.00 41.03 176 SER A N 1
ATOM 1371 C CA . SER A 1 176 ? 2.101 27.112 -29.777 1.00 41.03 176 SER A CA 1
ATOM 1372 C C . SER A 1 176 ? 1.316 25.820 -29.991 1.00 41.03 176 SER A C 1
ATOM 1374 O O . SER A 1 176 ? 1.078 25.024 -29.086 1.00 41.03 176 SER A O 1
ATOM 1376 N N . LEU A 1 177 ? 0.890 25.679 -31.235 1.00 48.47 177 LEU A N 1
ATOM 1377 C CA . LEU A 1 177 ? 0.214 24.559 -31.853 1.00 48.47 177 LEU A CA 1
ATOM 1378 C C . LEU A 1 177 ? 1.132 23.324 -31.889 1.00 48.47 177 LEU A C 1
ATOM 1380 O O . LEU A 1 177 ? 2.083 23.298 -32.663 1.00 48.47 177 LEU A O 1
ATOM 1384 N N . ILE A 1 178 ? 0.781 22.270 -31.150 1.00 42.72 178 ILE A N 1
ATOM 1385 C CA . ILE A 1 178 ? 0.997 20.885 -31.592 1.00 42.72 178 ILE A CA 1
ATOM 1386 C C . ILE A 1 178 ? -0.326 20.144 -31.400 1.00 42.72 178 ILE A C 1
ATOM 1388 O O . ILE A 1 178 ? -0.678 19.703 -30.310 1.00 42.72 178 ILE A O 1
ATOM 1392 N N . VAL A 1 179 ? -1.082 20.052 -32.492 1.00 49.47 179 VAL A N 1
ATOM 1393 C CA . VAL A 1 179 ? -2.208 19.131 -32.642 1.00 49.47 179 VAL A CA 1
ATOM 1394 C C . VAL A 1 179 ? -1.618 17.743 -32.867 1.00 49.47 179 VAL A C 1
ATOM 1396 O O . VAL A 1 179 ? -1.166 17.446 -33.969 1.00 49.47 179 VAL A O 1
ATOM 1399 N N . VAL A 1 180 ? -1.617 16.900 -31.834 1.00 41.84 180 VAL A N 1
ATOM 1400 C CA . VAL A 1 180 ? -1.453 15.445 -31.963 1.00 41.84 180 VAL A CA 1
ATOM 1401 C C . VAL A 1 180 ? -2.323 14.759 -30.906 1.00 41.84 180 VAL A C 1
ATOM 1403 O O . VAL A 1 180 ? -2.092 14.925 -29.716 1.00 41.84 180 VAL A O 1
ATOM 1406 N N . GLY A 1 181 ? -3.288 13.952 -31.358 1.00 40.97 181 GLY A N 1
ATOM 1407 C CA . GLY A 1 181 ? -3.851 12.850 -30.570 1.00 40.97 181 GLY A CA 1
ATOM 1408 C C . GLY A 1 181 ? -5.155 13.141 -29.832 1.00 40.97 181 GLY A C 1
ATOM 1409 O O . GLY A 1 181 ? -5.172 13.391 -28.636 1.00 40.97 181 GLY A O 1
ATOM 1410 N N . ASN A 1 182 ? -6.262 13.039 -30.562 1.00 49.81 182 ASN A N 1
ATOM 1411 C CA . ASN A 1 182 ? -7.620 12.961 -30.043 1.00 49.81 182 ASN A CA 1
ATOM 1412 C C . ASN A 1 182 ? -7.801 11.713 -29.158 1.00 49.81 182 ASN A C 1
ATOM 1414 O O . ASN A 1 182 ? -8.015 10.613 -29.660 1.00 49.81 182 ASN A O 1
ATOM 1418 N N . GLU A 1 183 ? -7.762 11.891 -27.846 1.00 44.03 183 GLU A N 1
ATOM 1419 C CA . GLU A 1 183 ? -8.386 10.978 -26.899 1.00 44.03 183 GLU A CA 1
ATOM 1420 C C . GLU A 1 183 ? -9.145 11.833 -25.892 1.00 44.03 183 GLU A C 1
ATOM 1422 O O . GLU A 1 183 ? -8.563 12.514 -25.053 1.00 44.03 183 GLU A O 1
ATOM 1427 N N . THR A 1 184 ? -10.467 11.844 -26.053 1.00 56.25 184 THR A N 1
ATOM 1428 C CA . THR A 1 184 ? -11.451 12.487 -25.184 1.00 56.25 184 THR A CA 1
ATOM 1429 C C . THR A 1 184 ? -11.252 12.021 -23.745 1.00 56.25 184 THR A C 1
ATOM 1431 O O . THR A 1 184 ? -11.846 11.033 -23.305 1.00 56.25 184 THR A O 1
ATOM 1434 N N . ALA A 1 185 ? -10.389 12.714 -23.008 1.00 63.62 185 ALA A N 1
ATOM 1435 C CA . ALA A 1 185 ? -10.422 12.701 -21.563 1.00 63.62 185 ALA A CA 1
ATOM 1436 C C . ALA A 1 185 ? -11.791 13.273 -21.181 1.00 63.62 185 ALA A C 1
ATOM 1438 O O . ALA A 1 185 ? -12.088 14.429 -21.482 1.00 63.62 185 ALA A O 1
ATOM 1439 N N . MET A 1 186 ? -12.662 12.422 -20.636 1.00 69.94 186 MET A N 1
ATOM 1440 C CA . MET A 1 186 ? -13.956 12.858 -20.111 1.00 69.94 186 MET A CA 1
ATOM 1441 C C . MET A 1 186 ? -13.704 13.963 -19.088 1.00 69.94 186 MET A C 1
ATOM 1443 O O . MET A 1 186 ? -12.771 13.847 -18.290 1.00 69.94 186 MET A O 1
ATOM 1447 N N . SER A 1 187 ? -14.502 15.030 -19.124 1.00 79.75 187 SER A N 1
ATOM 1448 C CA . SER A 1 187 ? -14.394 16.080 -18.114 1.00 79.75 187 SER A CA 1
ATOM 1449 C C . SER A 1 187 ? -14.735 15.515 -16.733 1.00 79.75 187 SER A C 1
ATOM 1451 O O . SER A 1 187 ? -15.484 14.539 -16.615 1.00 79.75 187 SER A O 1
ATOM 1453 N N . ASP A 1 188 ? -14.207 16.136 -15.680 1.00 80.25 188 ASP A N 1
ATOM 1454 C CA . ASP A 1 188 ? -14.470 15.722 -14.295 1.00 80.25 188 ASP A CA 1
ATOM 1455 C C . ASP A 1 188 ? -15.978 15.657 -13.986 1.00 80.25 188 ASP A C 1
ATOM 1457 O O . ASP A 1 188 ? -16.428 14.768 -13.263 1.00 80.25 188 ASP A O 1
ATOM 1461 N N . ASP A 1 189 ? -16.781 16.521 -14.615 1.00 86.56 189 ASP A N 1
ATOM 1462 C CA . ASP A 1 189 ? -18.243 16.504 -14.510 1.00 86.56 189 ASP A CA 1
ATOM 1463 C C . ASP A 1 189 ? -18.866 15.229 -15.098 1.00 86.56 189 ASP A C 1
ATOM 1465 O O . ASP A 1 189 ? -19.810 14.669 -14.535 1.00 86.56 189 ASP A O 1
ATOM 1469 N N . GLU A 1 190 ? -18.343 14.740 -16.225 1.00 85.62 190 GLU A N 1
ATOM 1470 C CA . GLU A 1 190 ? -18.827 13.517 -16.865 1.00 85.62 190 GLU A CA 1
ATOM 1471 C C . GLU A 1 190 ? -18.420 12.272 -16.063 1.00 85.62 190 GLU A C 1
ATOM 1473 O O . GLU A 1 190 ? -19.214 11.339 -15.914 1.00 85.62 190 GLU A O 1
ATOM 1478 N N . LEU A 1 191 ? -17.219 12.275 -15.481 1.00 84.50 191 LEU A N 1
ATOM 1479 C CA . LEU A 1 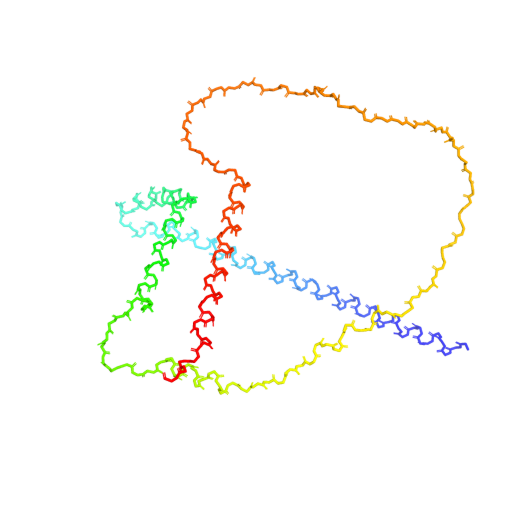191 ? -16.776 11.241 -14.542 1.00 84.50 191 LEU A CA 1
ATOM 1480 C C . LEU A 1 191 ? -17.656 11.207 -13.292 1.00 84.50 191 LEU A C 1
ATOM 1482 O O . LEU A 1 191 ? -18.119 10.134 -12.900 1.00 84.50 191 LEU A O 1
ATOM 1486 N N . ASN A 1 192 ? -17.934 12.371 -12.703 1.00 90.69 192 ASN A N 1
ATOM 1487 C CA . ASN A 1 192 ? -18.793 12.481 -11.531 1.00 90.69 192 ASN A CA 1
ATOM 1488 C C . ASN A 1 192 ? -20.216 11.994 -11.839 1.00 90.69 192 ASN A C 1
ATOM 1490 O O . ASN A 1 192 ? -20.788 11.207 -11.088 1.00 90.69 192 ASN A O 1
ATOM 1494 N N . LYS A 1 193 ? -20.756 12.360 -13.007 1.00 94.56 193 LYS A N 1
ATOM 1495 C CA . LYS A 1 193 ? -22.059 11.872 -13.470 1.00 94.56 193 LYS A CA 1
ATOM 1496 C C . LYS A 1 193 ? -22.095 10.346 -13.605 1.00 94.56 193 LYS A C 1
ATOM 1498 O O . LYS A 1 193 ? -23.041 9.713 -13.144 1.00 94.56 193 LYS A O 1
ATOM 1503 N N . ARG A 1 194 ? -21.059 9.739 -14.193 1.00 89.12 194 ARG A N 1
ATOM 1504 C CA . ARG A 1 194 ? -20.966 8.274 -14.332 1.00 89.12 194 ARG A CA 1
ATOM 1505 C C . ARG A 1 194 ? -20.814 7.569 -12.983 1.00 89.12 194 ARG A C 1
ATOM 1507 O O . ARG A 1 194 ? -21.356 6.479 -12.809 1.00 89.12 194 ARG A O 1
ATOM 1514 N N . ALA A 1 195 ? -20.106 8.176 -12.031 1.00 86.88 195 ALA A N 1
ATOM 1515 C CA . ALA A 1 195 ? -19.973 7.644 -10.678 1.00 86.88 195 ALA A CA 1
ATOM 1516 C C . ALA A 1 195 ? -21.323 7.627 -9.941 1.00 86.88 195 ALA A C 1
ATOM 1518 O O . 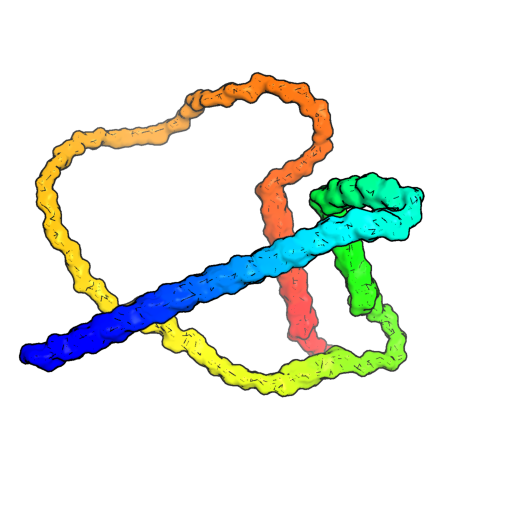ALA A 1 195 ? -21.697 6.602 -9.370 1.00 86.88 195 ALA A O 1
ATOM 1519 N N . GLU A 1 196 ? -22.090 8.715 -10.022 1.00 93.31 196 GLU A N 1
ATOM 1520 C CA . GLU A 1 196 ? -23.435 8.801 -9.438 1.00 93.31 196 GLU A CA 1
ATOM 1521 C C . GLU A 1 196 ? -24.406 7.793 -10.074 1.00 93.31 196 GLU A C 1
ATOM 1523 O O . GLU A 1 196 ? -25.127 7.076 -9.374 1.00 93.31 196 GLU A O 1
ATOM 1528 N N . GLU A 1 197 ? -24.379 7.658 -11.404 1.00 94.81 197 GLU A N 1
ATOM 1529 C CA . GLU A 1 197 ? -25.181 6.659 -12.121 1.00 94.81 197 GLU A CA 1
ATOM 1530 C C . GLU A 1 197 ? -24.826 5.225 -11.696 1.00 94.81 197 GLU A C 1
ATOM 1532 O O . GLU A 1 197 ? -25.716 4.389 -11.504 1.00 94.81 197 GLU A O 1
ATOM 1537 N N . PHE A 1 198 ? -23.538 4.940 -11.487 1.00 93.81 198 PHE A N 1
ATOM 1538 C CA . PHE A 1 198 ? -23.081 3.644 -10.994 1.00 93.81 198 PHE A CA 1
ATOM 1539 C C . PHE A 1 198 ? -23.598 3.354 -9.577 1.00 93.81 198 PHE A C 1
ATOM 1541 O O . PHE A 1 198 ? -24.161 2.281 -9.345 1.00 93.81 198 PHE A O 1
ATOM 1548 N N . ILE A 1 199 ? -23.468 4.306 -8.645 1.00 91.19 199 ILE A N 1
ATOM 1549 C CA . ILE A 1 199 ? -23.948 4.166 -7.259 1.00 91.19 199 ILE A CA 1
ATOM 1550 C C . ILE A 1 199 ? -25.461 3.925 -7.236 1.00 91.19 199 ILE A C 1
ATOM 1552 O O . ILE A 1 199 ? -25.942 3.019 -6.546 1.00 91.19 199 ILE A O 1
ATOM 1556 N N . ALA A 1 200 ? -26.221 4.689 -8.024 1.00 93.50 200 ALA A N 1
ATOM 1557 C CA . ALA A 1 200 ? -27.668 4.536 -8.121 1.00 93.50 200 ALA A CA 1
ATOM 1558 C C . ALA A 1 200 ? -28.062 3.144 -8.639 1.00 93.50 200 ALA A C 1
ATOM 1560 O O . ALA A 1 200 ? -28.945 2.487 -8.075 1.00 93.50 200 ALA A O 1
ATOM 1561 N N . ASN A 1 201 ? -27.387 2.662 -9.685 1.00 92.25 201 ASN A N 1
ATOM 1562 C CA . ASN A 1 201 ? -27.690 1.366 -10.284 1.00 92.25 201 ASN A CA 1
ATOM 1563 C C . ASN A 1 201 ? -27.289 0.199 -9.366 1.00 92.25 201 ASN A C 1
ATOM 1565 O O . ASN A 1 201 ? -28.032 -0.776 -9.233 1.00 92.25 201 ASN A O 1
ATOM 1569 N N . PHE A 1 202 ? -26.162 0.320 -8.661 1.00 91.69 202 PHE A N 1
ATOM 1570 C CA . PHE A 1 202 ? -25.722 -0.665 -7.677 1.00 91.69 202 PHE A CA 1
ATOM 1571 C C . PHE A 1 202 ? -26.698 -0.769 -6.497 1.00 91.69 202 PHE A C 1
ATOM 1573 O O . PHE A 1 202 ? -27.156 -1.861 -6.157 1.00 91.69 202 PHE A O 1
ATOM 1580 N N . ASN A 1 203 ? -27.109 0.367 -5.926 1.00 89.00 203 ASN A N 1
ATOM 1581 C CA . ASN A 1 203 ? -28.094 0.400 -4.842 1.00 89.00 203 ASN A CA 1
ATOM 1582 C C . ASN A 1 203 ? -29.445 -0.187 -5.271 1.00 89.00 203 ASN A C 1
ATOM 1584 O O . ASN A 1 203 ? -30.097 -0.891 -4.494 1.00 89.00 203 ASN A O 1
ATOM 1588 N N . ARG A 1 204 ? -29.853 0.041 -6.527 1.00 92.06 204 ARG A N 1
ATOM 1589 C CA . ARG A 1 204 ? -31.054 -0.574 -7.104 1.00 92.06 204 ARG A CA 1
ATOM 1590 C C . ARG A 1 204 ? -30.947 -2.099 -7.136 1.00 92.06 204 ARG A C 1
ATOM 1592 O O . ARG A 1 204 ? -31.892 -2.778 -6.741 1.00 92.06 204 ARG A O 1
ATOM 1599 N N . GLN A 1 205 ? -29.810 -2.643 -7.566 1.00 89.31 205 GLN A N 1
ATOM 1600 C CA . GLN A 1 205 ? -29.590 -4.091 -7.590 1.00 89.31 205 GLN A CA 1
ATOM 1601 C C . GLN A 1 205 ? -29.551 -4.693 -6.183 1.00 89.31 205 GLN A C 1
ATOM 1603 O O . GLN A 1 205 ? -30.180 -5.724 -5.946 1.00 89.31 205 GLN A O 1
ATOM 1608 N N . LEU A 1 206 ? -28.882 -4.032 -5.235 1.00 86.75 206 LEU A N 1
ATOM 1609 C CA . LEU A 1 206 ? -28.809 -4.484 -3.845 1.00 86.75 206 LEU A CA 1
ATOM 1610 C C . LEU A 1 206 ? -30.201 -4.551 -3.200 1.00 86.75 206 LEU A C 1
ATOM 1612 O O . LEU A 1 206 ? -30.526 -5.511 -2.500 1.00 86.75 206 LEU A O 1
ATOM 1616 N N . ARG A 1 207 ? -31.058 -3.564 -3.485 1.00 86.44 207 ARG A N 1
ATOM 1617 C CA . ARG A 1 207 ? -32.448 -3.552 -3.020 1.00 86.44 207 ARG A CA 1
ATOM 1618 C C . ARG A 1 207 ? -33.259 -4.708 -3.605 1.00 86.44 207 ARG A C 1
ATOM 1620 O O . ARG A 1 207 ? -33.944 -5.393 -2.855 1.00 86.44 207 ARG A O 1
ATOM 1627 N N . LEU A 1 208 ? -33.123 -4.979 -4.903 1.00 85.62 208 LEU A N 1
ATOM 1628 C CA . LEU A 1 208 ? -33.797 -6.110 -5.550 1.00 85.62 208 LEU A CA 1
ATOM 1629 C C . LEU A 1 208 ? -33.324 -7.464 -5.002 1.00 85.62 208 LEU A C 1
ATOM 1631 O O . LEU A 1 208 ? -34.129 -8.382 -4.862 1.00 85.62 208 LEU A O 1
ATOM 1635 N N . GLN A 1 209 ? -32.042 -7.604 -4.656 1.00 78.50 209 GLN A N 1
ATOM 1636 C CA . GLN A 1 209 ? -31.543 -8.817 -4.000 1.00 78.50 209 GLN A CA 1
ATOM 1637 C C . GLN A 1 209 ? -32.097 -8.973 -2.580 1.00 78.50 209 GLN A C 1
ATOM 1639 O O . GLN A 1 209 ? -32.462 -10.080 -2.195 1.00 78.50 209 GLN A O 1
ATOM 1644 N N . ARG A 1 210 ? -32.227 -7.871 -1.830 1.00 76.62 210 ARG A N 1
ATOM 1645 C CA . ARG A 1 210 ? -32.861 -7.863 -0.503 1.00 76.62 210 ARG A CA 1
ATOM 1646 C C . ARG A 1 210 ? -34.344 -8.227 -0.571 1.00 76.62 210 ARG A C 1
ATOM 1648 O O . ARG A 1 210 ? -34.842 -8.928 0.296 1.00 76.62 210 ARG A O 1
ATOM 1655 N N . GLU A 1 211 ? -35.048 -7.778 -1.604 1.00 77.25 211 GLU A N 1
ATOM 1656 C CA . GLU A 1 211 ? -36.458 -8.122 -1.821 1.00 77.25 211 GLU A CA 1
ATOM 1657 C C . GLU A 1 211 ? -36.622 -9.589 -2.263 1.00 77.25 211 GLU A C 1
ATOM 1659 O O . GLU A 1 211 ? -37.556 -10.257 -1.824 1.00 77.25 211 GLU A O 1
ATOM 1664 N N . ARG A 1 212 ? -35.674 -10.141 -3.039 1.00 65.81 212 ARG A N 1
ATOM 1665 C CA . ARG A 1 212 ? -35.642 -11.577 -3.379 1.00 65.81 212 ARG A CA 1
ATOM 1666 C C . ARG A 1 212 ? -35.286 -12.482 -2.199 1.00 65.81 212 ARG A C 1
ATOM 1668 O O . ARG A 1 212 ? -35.774 -13.603 -2.161 1.00 65.81 212 ARG A O 1
ATOM 1675 N N . SER A 1 213 ? -34.460 -12.030 -1.253 1.00 62.81 213 SER A N 1
ATOM 1676 C CA . SER A 1 213 ? -34.094 -12.826 -0.071 1.00 62.81 213 SER A CA 1
ATOM 1677 C C . SER A 1 213 ? -35.114 -12.751 1.071 1.00 62.81 213 SER A C 1
ATOM 1679 O O . SER A 1 213 ? -35.086 -13.597 1.960 1.00 62.81 213 SER A O 1
ATOM 1681 N N . VAL A 1 214 ? -36.026 -11.770 1.048 1.00 64.88 214 VAL A N 1
ATOM 1682 C CA . VAL A 1 214 ? -37.053 -11.546 2.086 1.00 64.88 214 VAL A CA 1
ATOM 1683 C C . VAL A 1 214 ? -38.448 -12.024 1.654 1.00 64.88 214 VAL A C 1
ATOM 1685 O O . VAL A 1 214 ? -39.392 -11.940 2.433 1.00 64.88 214 VAL A O 1
ATOM 1688 N N . SER A 1 215 ? -38.606 -12.583 0.450 1.00 51.22 215 SER A N 1
ATOM 1689 C CA . SER A 1 215 ? -39.836 -13.288 0.072 1.00 51.22 215 SER A CA 1
ATOM 1690 C C . SER A 1 215 ? -39.700 -14.772 0.446 1.00 51.22 215 SER A C 1
ATOM 1692 O O . SER A 1 215 ? -39.079 -15.525 -0.308 1.00 51.22 215 SER A O 1
ATOM 1694 N N . PRO A 1 216 ? -40.212 -15.228 1.611 1.00 53.12 216 PRO A N 1
ATOM 1695 C CA . PRO A 1 216 ? -40.344 -16.653 1.847 1.00 53.12 216 PRO A CA 1
ATOM 1696 C C . PRO A 1 216 ? -41.309 -17.177 0.790 1.00 53.12 216 PRO A C 1
ATOM 1698 O O . PRO A 1 216 ? -42.403 -16.635 0.624 1.00 53.12 216 PRO A O 1
ATOM 1701 N N . ALA A 1 217 ? -40.879 -18.206 0.066 1.00 51.84 217 ALA A N 1
ATOM 1702 C CA . ALA A 1 217 ? -41.736 -18.993 -0.800 1.00 51.84 217 ALA A CA 1
ATOM 1703 C C . ALA A 1 217 ? -43.002 -19.378 -0.017 1.00 51.84 217 ALA A C 1
ATOM 1705 O O . ALA A 1 217 ? -42.980 -20.220 0.881 1.00 51.84 217 ALA A O 1
ATOM 1706 N N . GLY A 1 218 ? -44.089 -18.667 -0.301 1.00 61.53 218 GLY A N 1
ATOM 1707 C CA . GLY A 1 218 ? -45.406 -18.957 0.218 1.00 61.53 218 GLY A CA 1
ATOM 1708 C C . GLY A 1 218 ? -46.073 -19.972 -0.694 1.00 61.53 218 GLY A C 1
ATOM 1709 O O . GLY A 1 218 ? -46.514 -19.586 -1.771 1.00 61.53 218 GLY A O 1
ATOM 1710 N N . ARG A 1 219 ? -46.203 -21.194 -0.161 1.00 44.34 219 ARG A N 1
ATOM 1711 C CA . ARG A 1 219 ? -46.999 -22.346 -0.629 1.00 44.34 219 ARG A CA 1
ATOM 1712 C C . ARG A 1 219 ? -46.493 -23.125 -1.834 1.00 44.34 219 ARG A C 1
ATOM 1714 O O . ARG A 1 219 ? -46.376 -22.551 -2.933 1.00 44.34 219 ARG A O 1
#

pLDDT: mean 70.47, std 18.29, range [34.62, 94.81]

Sequence (219 aa):
MAKQDEINGASNFLEAEKQEAMKKYMRSRRAKKYIAFLATATAVSSIILWLPVLVETVKPPLRLLCLVVIPQLWVLCGNPRFLFIVSNIIIITLAAQSGMISSTPSTHGTDFYAEFIRRSESIPKYSMIDFDALCNDTRGSEKARPPPRDARPRKSRHADSTVTATSAKNQDNSSSLIVVGNETAMSDDELNKRAEEFIANFNRQLRLQRERSVSPAGR

Foldseek 3Di:
DVVVVVVVVVVVVVVVVVVVVVVVVVVVVVVVVVVVVVVVVVVVVVVVVCVVVVLVVDDPVVSCVCVVVVVVVVVQCPDPVSVVVVVVVVVVVCCVVVCVPPPDPDPDDPDPPVVVVVVVVPPPPDDDPPPVPPPPPPDDDDDDDDDDDDDDDDDDDDDDDDDDDDDDDDDDDDDDDDDDDDDPPDPPVVVVVVVVVVVVVVVVVVVVVVVVVPDDPDD

Mean predicted aligned error: 22.78 Å

Solvent-accessible surface area (backbone atoms only — not comparable to full-atom values): 14225 Å² total; per-residue (Å²): 115,77,74,58,59,56,55,54,52,54,53,55,52,55,52,53,52,51,53,52,53,51,54,54,52,53,51,52,60,52,49,52,53,53,52,52,51,50,54,51,50,51,52,54,49,53,51,60,65,43,47,61,58,53,46,69,71,44,58,74,76,54,36,57,47,50,68,56,44,50,60,51,49,48,58,51,59,65,34,69,71,49,41,52,53,53,49,51,49,50,52,52,51,50,39,59,72,70,48,79,71,70,84,69,93,68,86,91,72,88,48,73,64,57,52,50,53,56,55,61,71,67,55,77,84,72,73,84,75,78,72,80,76,75,78,74,84,87,80,76,87,86,93,79,85,83,81,93,77,87,87,87,79,91,83,88,79,88,77,87,86,79,92,80,91,82,89,88,87,85,84,90,84,87,86,82,90,76,92,77,82,96,69,88,73,72,50,71,67,56,50,52,50,52,50,52,52,48,54,54,53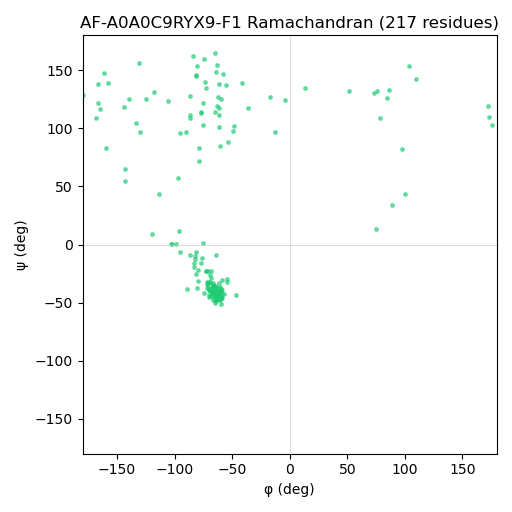,50,54,52,52,54,49,53,51,52,54,60,73,66,54,74,88,79,131

Secondary structure (DSSP, 8-state):
-HHHHHHHHHHHHHHHHHHHHHHHHHHHHHHHHHHHHHHHHHHHHHHHHHHHHHHHHS-HHHHHHHHHHHHHHHHHHTSHHHHHHHHHHHHHHHHHHTTTT-----S----HHHHHHHHHHTS--------TTSSSSS------PPPP---------------------------------------HHHHHHHHHHHHHHHHHHHHHHHHHHS-----

Radius of gyration: 34.8 Å; Cα contacts (8 Å, |Δi|>4): 12; chains: 1; bounding box: 72×94×87 Å